Protein AF-A0A4Q3Y213-F1 (afdb_monomer)

Foldseek 3Di:
DDDDPDDDPDDFDPQDPDAADDDQLAAPVLLLVLLLLCCVQPNADWAFLQSSCVSNVHGPPDPVSVSSVSNCVQLVQWDWDDDDRRITIGGDPLSCCLNVDPDPDCPVNLVSLLSSLCSHPLLVVQCVVCVQDDPDLVVQLCCCVRVRNHDSVRSSSRNVNSVNSCVVSVSNPPDDDDDPDDDDDDDDDDDDDDDDDDDDDDDDDDDDDDDDDDDDDDPQKDFLDWDDPDVPDIDTDIDGDDDDPVVSVVVVVVVVVVVVVVVVVVD

pLDDT: mean 74.4, std 24.87, range [30.56, 98.38]

Mean predicted aligned error: 17.78 Å

Structure (mmCIF, N/CA/C/O backbone):
data_AF-A0A4Q3Y213-F1
#
_entry.id   AF-A0A4Q3Y213-F1
#
loop_
_atom_site.group_PDB
_atom_site.id
_atom_site.type_symbol
_atom_site.label_atom_id
_atom_site.label_alt_id
_atom_site.label_comp_id
_atom_site.label_asym_id
_atom_site.label_entity_id
_atom_site.label_seq_id
_atom_site.pdbx_PDB_ins_code
_atom_site.Cartn_x
_atom_site.Cartn_y
_atom_site.Cartn_z
_atom_site.occupancy
_atom_site.B_iso_or_equiv
_atom_site.auth_seq_id
_atom_site.auth_comp_id
_atom_site.auth_asym_id
_atom_site.auth_atom_id
_atom_site.pdbx_PDB_model_num
ATOM 1 N N . MET A 1 1 ? -9.696 30.183 48.840 1.00 39.88 1 MET A N 1
ATOM 2 C CA . MET A 1 1 ? -10.680 30.563 47.813 1.00 39.88 1 MET A CA 1
ATOM 3 C C . MET A 1 1 ? -10.051 30.344 46.454 1.00 39.88 1 MET A C 1
ATOM 5 O O . MET A 1 1 ? -9.002 30.914 46.183 1.00 39.88 1 MET A O 1
ATOM 9 N N . THR A 1 2 ? -10.666 29.458 45.681 1.00 41.31 2 THR A N 1
ATOM 10 C CA . THR A 1 2 ? -10.552 29.313 44.223 1.00 41.31 2 THR A CA 1
ATOM 11 C C . THR A 1 2 ? -10.860 30.657 43.544 1.00 41.31 2 THR A C 1
ATOM 13 O O . THR A 1 2 ? -11.478 31.520 44.164 1.00 41.31 2 THR A O 1
ATOM 16 N N . ASP A 1 3 ? -10.292 30.983 42.382 1.00 37.75 3 ASP A N 1
ATOM 17 C CA . ASP A 1 3 ? -10.905 30.788 41.051 1.00 37.75 3 ASP A CA 1
ATOM 18 C C . ASP A 1 3 ? -10.148 31.705 40.060 1.00 37.75 3 ASP A C 1
ATOM 20 O O . ASP A 1 3 ? -9.630 32.734 40.480 1.00 37.75 3 ASP A O 1
ATOM 24 N N . THR A 1 4 ? -9.990 31.496 38.752 1.00 38.19 4 THR A N 1
ATOM 25 C CA . THR A 1 4 ? -10.320 30.441 37.787 1.00 38.19 4 THR A CA 1
ATOM 26 C C . THR A 1 4 ? -9.343 30.677 36.621 1.00 38.19 4 THR A C 1
ATOM 28 O O . THR A 1 4 ? -9.261 31.786 36.090 1.00 38.19 4 THR A O 1
ATOM 31 N N . LYS A 1 5 ? -8.586 29.658 36.201 1.00 39.78 5 LYS A N 1
ATOM 32 C CA . LYS A 1 5 ? -7.752 29.711 34.988 1.00 39.78 5 LYS A CA 1
ATOM 33 C C . LYS A 1 5 ? -8.669 29.509 33.777 1.00 39.78 5 LYS A C 1
ATOM 35 O O . LYS A 1 5 ? -9.348 28.489 33.693 1.00 39.78 5 LYS A O 1
ATOM 40 N N . GLY A 1 6 ? -8.702 30.478 32.862 1.00 32.34 6 GLY A N 1
ATOM 41 C CA . GLY A 1 6 ? -9.467 30.394 31.618 1.00 32.34 6 GLY A CA 1
ATOM 42 C C . GLY A 1 6 ? -8.997 29.224 30.752 1.00 32.34 6 GLY A C 1
ATOM 43 O O . GLY A 1 6 ? -7.853 29.195 30.302 1.00 32.34 6 GLY A O 1
ATOM 44 N N . SER A 1 7 ? -9.889 28.258 30.540 1.00 33.59 7 SER A N 1
ATOM 45 C CA . SER A 1 7 ? -9.727 27.180 29.567 1.00 33.59 7 SER A CA 1
ATOM 46 C C . SER A 1 7 ? -9.978 27.741 28.167 1.00 33.59 7 SER A C 1
AT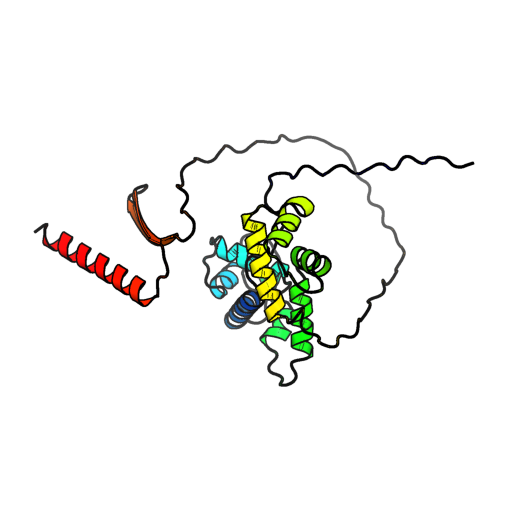OM 48 O O . SER A 1 7 ? -11.086 28.176 27.853 1.00 33.59 7 SER A O 1
ATOM 50 N N . ALA A 1 8 ? -8.938 27.768 27.334 1.00 36.28 8 ALA A N 1
ATOM 51 C CA . ALA A 1 8 ? -9.054 28.088 25.920 1.00 36.28 8 ALA A CA 1
ATOM 52 C C . ALA A 1 8 ? -9.606 26.865 25.175 1.00 36.28 8 ALA A C 1
ATOM 54 O O . ALA A 1 8 ? -8.880 25.927 24.845 1.00 36.28 8 ALA A O 1
ATOM 55 N N . THR A 1 9 ? -10.909 26.875 24.913 1.00 35.34 9 THR A N 1
ATOM 56 C CA . THR A 1 9 ? -11.575 25.894 24.056 1.00 35.34 9 THR A CA 1
ATOM 57 C C . THR A 1 9 ? -11.094 26.073 22.612 1.00 35.34 9 THR A C 1
ATOM 59 O O . THR A 1 9 ? -11.408 27.065 21.955 1.00 35.34 9 THR A O 1
ATOM 62 N N . SER A 1 10 ? -10.319 25.109 22.112 1.00 38.25 10 SER A N 1
ATOM 63 C CA . SER A 1 10 ? -9.938 24.988 20.700 1.00 38.25 10 SER A CA 1
ATOM 64 C C . SER A 1 10 ? -11.189 24.809 19.832 1.00 38.25 10 SER A C 1
ATOM 66 O O . SER A 1 10 ? -11.797 23.740 19.832 1.00 38.25 10 SER A O 1
ATOM 68 N N . GLY A 1 11 ? -11.572 25.846 19.084 1.00 37.78 11 GLY A N 1
ATOM 69 C CA . GLY A 1 11 ? -12.675 25.791 18.119 1.00 37.78 11 GLY A CA 1
ATOM 70 C C . GLY A 1 11 ? -12.404 24.847 16.931 1.00 37.78 11 GLY A C 1
ATOM 71 O O . GLY A 1 11 ? -11.247 24.529 16.640 1.00 37.78 11 GLY A O 1
ATOM 72 N N . PRO A 1 12 ? -13.454 24.391 16.220 1.00 44.50 12 PRO A N 1
ATOM 73 C CA . PRO A 1 12 ? -13.323 23.409 15.148 1.00 44.50 12 PRO A CA 1
ATOM 74 C C . PRO A 1 12 ? -12.531 23.976 13.962 1.00 44.50 12 PRO A C 1
ATOM 76 O O . PRO A 1 12 ? -12.844 25.032 13.405 1.00 44.50 12 PRO A O 1
ATOM 79 N N . LYS A 1 13 ? -11.480 23.254 13.566 1.00 54.56 13 LYS A N 1
ATOM 80 C CA . LYS A 1 13 ? -10.586 23.605 12.456 1.00 54.56 13 LYS A CA 1
ATOM 81 C C . LYS A 1 13 ? -11.369 23.526 11.140 1.00 54.56 13 LYS A C 1
ATOM 83 O O . LYS A 1 13 ? -11.833 22.455 10.765 1.00 54.56 13 LYS A O 1
ATOM 88 N N . ARG A 1 14 ? -11.527 24.650 10.424 1.00 47.03 14 ARG A N 1
ATOM 89 C CA . ARG A 1 14 ? -12.196 24.670 9.106 1.00 47.03 14 ARG A CA 1
ATOM 90 C C . ARG A 1 14 ? -11.478 23.712 8.153 1.00 47.03 14 ARG A C 1
ATOM 92 O O . ARG A 1 14 ? -10.284 23.878 7.894 1.00 47.03 14 ARG A O 1
ATOM 99 N N . LEU A 1 15 ? -12.216 22.737 7.628 1.00 53.59 15 LEU A N 1
ATOM 100 C CA . LEU A 1 15 ? -11.715 21.759 6.669 1.00 53.59 15 LEU A CA 1
ATOM 101 C C . LEU A 1 15 ? -11.284 22.491 5.393 1.00 53.59 15 LEU A C 1
ATOM 103 O O . LEU A 1 15 ? -12.103 23.094 4.697 1.00 53.59 15 LEU A O 1
ATOM 107 N N . LYS A 1 16 ? -9.983 22.477 5.091 1.00 53.22 16 LYS A N 1
ATOM 108 C CA . LYS A 1 16 ? -9.492 22.909 3.781 1.00 53.22 16 LYS A CA 1
ATOM 109 C C . LYS A 1 16 ? -10.024 21.899 2.767 1.00 53.22 16 LYS A C 1
ATOM 111 O O . LYS A 1 16 ? -9.683 20.725 2.863 1.00 53.22 16 LYS A O 1
ATOM 116 N N . ILE A 1 17 ? -10.843 22.352 1.814 1.00 55.47 17 ILE A N 1
ATOM 117 C CA . ILE A 1 17 ? -11.277 21.563 0.650 1.00 55.47 17 ILE A CA 1
ATOM 118 C C . ILE A 1 17 ? -10.042 21.381 -0.243 1.00 55.47 17 ILE A C 1
ATOM 120 O O . ILE A 1 17 ? -9.817 22.104 -1.207 1.00 55.47 17 ILE A O 1
ATOM 124 N N . GLY A 1 18 ? -9.158 20.491 0.187 1.00 58.81 18 GLY A N 1
ATOM 125 C CA . GLY A 1 18 ? -7.952 20.071 -0.498 1.00 58.81 18 GLY A CA 1
ATOM 126 C C . GLY A 1 18 ? -8.021 18.576 -0.763 1.00 58.81 18 GLY A C 1
ATOM 127 O O . GLY A 1 18 ? -8.925 17.882 -0.292 1.00 58.81 18 GLY A O 1
ATOM 128 N N . ARG A 1 19 ? -7.059 18.075 -1.538 1.00 70.69 19 ARG A N 1
ATOM 129 C CA . ARG A 1 19 ? -6.872 16.637 -1.745 1.00 70.69 19 ARG A CA 1
ATOM 130 C C . ARG A 1 19 ? -6.868 15.941 -0.379 1.00 70.69 19 ARG A C 1
ATOM 132 O O . ARG A 1 19 ? -6.181 16.403 0.531 1.00 70.69 19 ARG A O 1
ATOM 139 N N . SER A 1 20 ? -7.657 14.876 -0.242 1.00 84.00 20 SER A N 1
ATOM 140 C CA . SER A 1 20 ? -7.712 14.105 1.002 1.00 84.00 20 SER A CA 1
ATOM 141 C C . SER A 1 20 ? -6.320 13.621 1.408 1.00 84.00 20 SER A C 1
ATOM 143 O O . SER A 1 20 ? -5.453 13.494 0.531 1.00 84.00 20 SER A O 1
ATOM 145 N N . PRO A 1 21 ? -6.089 13.369 2.709 1.00 89.06 21 PRO A N 1
ATOM 146 C CA . PRO A 1 21 ? -4.814 12.843 3.179 1.00 89.06 21 PRO A CA 1
ATOM 147 C C . PRO A 1 21 ? -4.395 11.589 2.407 1.00 89.06 21 PRO A C 1
ATOM 149 O O . PRO A 1 21 ? -5.226 10.902 1.828 1.00 89.06 21 PRO A O 1
ATOM 152 N N . ALA A 1 22 ? -3.097 11.301 2.391 1.00 91.38 22 ALA A N 1
ATOM 153 C CA . ALA A 1 22 ? -2.531 10.138 1.715 1.00 91.38 22 ALA A CA 1
ATOM 154 C C . ALA A 1 22 ? -2.993 8.808 2.347 1.00 91.38 22 ALA A C 1
ATOM 156 O O . ALA A 1 22 ? -2.912 8.650 3.567 1.00 91.38 22 ALA A O 1
ATOM 157 N N . TYR A 1 23 ? -3.416 7.852 1.514 1.00 94.75 23 TYR A N 1
ATOM 158 C CA . TYR A 1 23 ? -3.801 6.496 1.919 1.00 94.75 23 TYR A CA 1
ATOM 159 C C . TYR A 1 23 ? -3.580 5.477 0.782 1.00 94.75 23 TYR A C 1
ATOM 161 O O . TYR A 1 23 ? -3.499 5.891 -0.382 1.00 94.75 23 TYR A O 1
ATOM 169 N N . PRO A 1 24 ? -3.446 4.171 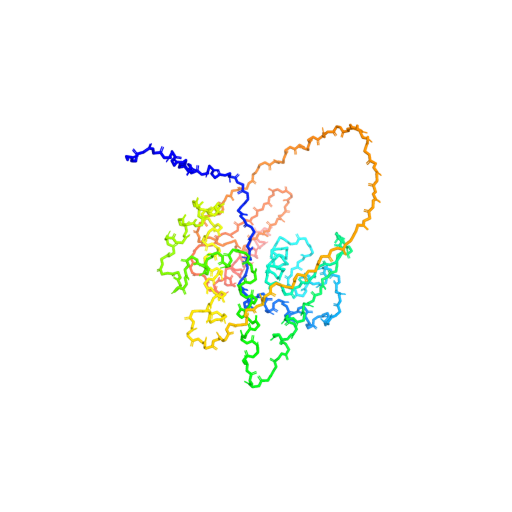1.092 1.00 96.56 24 PRO A N 1
ATOM 170 C CA . PRO A 1 24 ? -3.402 3.116 0.082 1.00 96.56 24 PRO A CA 1
ATOM 171 C C . PRO A 1 24 ? -4.701 3.052 -0.725 1.00 96.56 24 PRO A C 1
ATOM 173 O O . PRO A 1 24 ? -5.792 3.157 -0.187 1.00 96.56 24 PRO A O 1
ATOM 176 N N . SER A 1 25 ? -4.579 2.875 -2.037 1.00 95.56 25 SER A N 1
ATOM 177 C CA . SER A 1 25 ? -5.728 2.730 -2.947 1.00 95.56 25 SER A CA 1
ATOM 178 C C . SER A 1 25 ? -6.182 1.280 -3.135 1.00 95.56 25 SER A C 1
ATOM 180 O O . SER A 1 25 ? -7.256 1.038 -3.678 1.00 95.56 25 SER A O 1
ATOM 182 N N . ILE A 1 26 ? -5.348 0.324 -2.721 1.00 97.75 26 ILE A N 1
ATOM 183 C CA . ILE A 1 26 ? -5.594 -1.117 -2.804 1.00 97.75 26 ILE A CA 1
ATOM 184 C C . ILE A 1 26 ? -5.298 -1.754 -1.443 1.00 97.75 26 ILE A C 1
ATOM 186 O O . ILE A 1 26 ? -4.416 -1.250 -0.743 1.00 97.75 26 ILE A O 1
ATOM 190 N N . PRO A 1 27 ? -5.978 -2.856 -1.082 1.00 98.25 27 PRO A N 1
ATOM 191 C CA . PRO A 1 27 ? -5.722 -3.553 0.172 1.00 98.25 27 PRO A CA 1
ATOM 192 C C . PRO A 1 27 ? -4.355 -4.242 0.175 1.00 98.25 27 PRO A C 1
ATOM 194 O O . PRO A 1 27 ? -3.780 -4.530 -0.881 1.00 98.25 27 PRO A O 1
ATOM 197 N N . LEU A 1 28 ? -3.845 -4.553 1.370 1.00 98.31 28 LEU A N 1
ATOM 198 C CA . LEU A 1 28 ? -2.528 -5.171 1.555 1.00 98.31 28 LEU A CA 1
ATOM 199 C C . LEU A 1 28 ? -2.381 -6.500 0.797 1.00 98.31 28 LEU A C 1
ATOM 201 O O . LEU A 1 28 ? -1.314 -6.765 0.250 1.00 98.31 28 LEU A O 1
ATOM 205 N N . SER A 1 29 ? -3.436 -7.316 0.727 1.00 97.81 29 SER A N 1
ATOM 206 C CA . SER A 1 29 ? -3.435 -8.576 -0.029 1.00 97.81 29 SER A CA 1
ATOM 207 C C . SER A 1 29 ? -3.120 -8.348 -1.510 1.00 97.81 29 SER A C 1
ATOM 209 O O . SER A 1 29 ? -2.154 -8.902 -2.032 1.00 97.81 29 SER A O 1
ATOM 211 N N . ALA A 1 30 ? -3.859 -7.447 -2.161 1.00 98.12 30 ALA A N 1
ATOM 212 C CA . ALA A 1 30 ? -3.623 -7.064 -3.550 1.00 98.12 30 ALA A CA 1
ATOM 213 C C . ALA A 1 30 ? -2.243 -6.411 -3.734 1.00 98.12 30 ALA A C 1
ATOM 215 O O . ALA A 1 30 ? -1.570 -6.632 -4.739 1.00 98.12 30 ALA A O 1
ATOM 216 N N . ALA A 1 31 ? -1.779 -5.625 -2.759 1.00 98.31 31 ALA A N 1
ATOM 217 C CA . ALA A 1 31 ? -0.441 -5.043 -2.800 1.00 98.31 31 ALA A CA 1
ATOM 218 C C . ALA A 1 31 ? 0.657 -6.126 -2.756 1.00 98.31 31 ALA A C 1
ATOM 220 O O . ALA A 1 31 ? 1.631 -6.040 -3.502 1.00 98.31 31 ALA A O 1
ATOM 221 N N . LEU A 1 32 ? 0.486 -7.178 -1.952 1.00 98.25 32 LEU A N 1
ATOM 222 C CA . LEU A 1 32 ? 1.404 -8.320 -1.907 1.00 98.25 32 LEU A CA 1
ATOM 223 C C . LEU A 1 32 ? 1.390 -9.138 -3.204 1.00 98.25 32 LEU A C 1
ATOM 225 O O . LEU A 1 32 ? 2.446 -9.597 -3.635 1.00 98.25 32 LEU A O 1
ATOM 229 N N . GLU A 1 33 ? 0.244 -9.270 -3.874 1.00 98.00 33 GLU A N 1
ATOM 230 C CA . GLU A 1 33 ? 0.179 -9.880 -5.211 1.00 98.00 33 GLU A CA 1
ATOM 231 C C . GLU A 1 33 ? 0.993 -9.078 -6.234 1.00 98.00 33 GLU A C 1
ATOM 233 O O . GLU A 1 33 ? 1.760 -9.648 -7.010 1.00 98.00 33 GLU A O 1
ATOM 238 N N . LYS A 1 34 ? 0.898 -7.742 -6.205 1.00 97.88 34 LYS A N 1
ATOM 239 C CA . LYS A 1 34 ? 1.719 -6.872 -7.063 1.00 97.88 34 LYS A CA 1
ATOM 240 C C . LYS A 1 34 ? 3.206 -6.962 -6.723 1.00 97.88 34 LYS A C 1
ATOM 242 O O . LYS A 1 34 ? 4.034 -6.957 -7.634 1.00 97.88 34 LYS A O 1
ATOM 247 N N . ALA A 1 35 ? 3.549 -7.089 -5.442 1.00 97.62 35 ALA A N 1
ATOM 248 C CA . ALA A 1 35 ? 4.921 -7.329 -5.006 1.00 97.62 35 ALA A CA 1
ATOM 249 C C . ALA A 1 35 ? 5.457 -8.678 -5.519 1.00 97.62 35 ALA A C 1
ATOM 251 O O . ALA A 1 35 ? 6.576 -8.737 -6.027 1.00 97.62 35 ALA A O 1
ATOM 252 N N . ARG A 1 36 ? 4.644 -9.743 -5.468 1.00 97.62 36 ARG A N 1
ATOM 253 C CA . ARG A 1 36 ? 4.985 -11.054 -6.039 1.00 97.62 36 ARG A CA 1
ATOM 254 C C . ARG A 1 36 ? 5.188 -10.980 -7.552 1.00 97.62 36 ARG A C 1
ATOM 256 O O . ARG A 1 36 ? 6.214 -11.449 -8.029 1.00 97.62 36 ARG A O 1
ATOM 263 N N . ALA A 1 37 ? 4.288 -10.329 -8.288 1.00 97.31 37 ALA A N 1
ATOM 264 C CA . ALA A 1 37 ? 4.430 -10.168 -9.736 1.00 97.31 37 ALA A CA 1
ATOM 265 C C . ALA A 1 37 ? 5.716 -9.410 -10.118 1.00 97.31 37 ALA A C 1
ATOM 267 O O . ALA A 1 37 ? 6.400 -9.769 -11.074 1.00 97.31 37 ALA A O 1
ATOM 268 N N . GLN A 1 38 ? 6.090 -8.386 -9.341 1.00 97.19 38 GLN A N 1
ATOM 269 C CA . GLN A 1 38 ? 7.370 -7.700 -9.525 1.00 97.19 38 GLN A CA 1
ATOM 270 C C . GLN A 1 38 ? 8.562 -8.620 -9.251 1.00 97.19 38 GLN A C 1
ATOM 272 O O . GLN A 1 38 ? 9.519 -8.601 -10.019 1.00 97.19 38 GLN A O 1
ATOM 277 N N . TYR A 1 39 ? 8.510 -9.430 -8.192 1.00 97.56 39 TYR A N 1
ATOM 278 C CA . TYR A 1 39 ? 9.570 -10.392 -7.894 1.00 97.56 39 TYR A CA 1
ATOM 279 C C . TYR A 1 39 ? 9.743 -11.426 -9.011 1.00 97.56 39 TYR A C 1
ATOM 281 O O . TYR A 1 39 ? 10.867 -11.740 -9.386 1.00 97.56 39 TYR A O 1
ATOM 289 N N . GLU A 1 40 ? 8.646 -11.946 -9.558 1.00 96.69 40 GLU A N 1
ATOM 290 C CA . GLU A 1 40 ? 8.680 -12.934 -10.642 1.00 96.69 40 GLU A CA 1
ATOM 291 C C . GLU A 1 40 ? 9.305 -12.371 -11.926 1.00 96.69 40 GLU A C 1
ATOM 293 O O . GLU A 1 40 ? 9.990 -13.097 -12.643 1.00 96.69 40 GLU A O 1
ATOM 298 N N . MET A 1 41 ? 9.104 -11.079 -12.199 1.00 95.88 41 MET A N 1
ATOM 299 C CA . MET A 1 41 ? 9.639 -10.418 -13.391 1.00 95.88 41 MET A CA 1
ATOM 300 C C . MET A 1 41 ? 11.080 -9.914 -13.212 1.00 95.88 41 MET A C 1
ATOM 302 O O . MET A 1 41 ? 11.894 -10.063 -14.119 1.00 95.88 41 MET A O 1
ATOM 306 N N . GLU A 1 42 ? 11.402 -9.321 -12.060 1.00 94.50 42 GLU A N 1
ATOM 307 C CA . GLU A 1 42 ? 12.642 -8.552 -11.846 1.00 94.50 42 GLU A CA 1
ATOM 308 C C . GLU A 1 42 ? 13.578 -9.157 -10.783 1.00 94.50 42 GLU A C 1
ATOM 310 O O . GLU A 1 42 ? 14.753 -8.795 -10.675 1.00 94.50 42 GLU A O 1
ATOM 315 N N . GLY A 1 43 ? 13.074 -10.072 -9.956 1.00 94.50 43 GLY A N 1
ATOM 316 C CA . GLY A 1 43 ? 13.803 -10.645 -8.831 1.00 94.50 43 GLY A CA 1
ATOM 317 C C . GLY A 1 43 ? 13.999 -9.667 -7.667 1.00 94.50 43 GLY A C 1
ATOM 318 O O . GLY A 1 43 ? 13.093 -8.940 -7.262 1.00 94.50 43 GLY A O 1
ATOM 319 N N . ARG A 1 44 ? 15.195 -9.701 -7.062 1.00 93.81 44 ARG A N 1
ATOM 320 C CA . ARG A 1 44 ? 15.535 -8.958 -5.826 1.00 93.81 44 ARG A CA 1
ATOM 321 C C . ARG A 1 44 ? 16.199 -7.603 -6.072 1.00 93.81 44 ARG A C 1
ATOM 323 O O . ARG A 1 44 ? 16.366 -6.823 -5.132 1.00 93.81 44 ARG A O 1
ATOM 330 N N . TYR A 1 45 ? 16.654 -7.355 -7.295 1.00 91.94 45 TYR A N 1
ATOM 331 C CA . TYR A 1 45 ? 17.476 -6.193 -7.615 1.00 91.94 45 TYR A CA 1
ATOM 332 C C . TYR A 1 45 ? 16.616 -4.954 -7.902 1.00 91.94 45 TYR A C 1
ATOM 334 O O . TYR A 1 45 ? 15.453 -5.093 -8.280 1.00 91.94 45 TYR A O 1
ATOM 342 N N . PRO A 1 46 ? 17.166 -3.735 -7.736 1.00 95.00 46 PRO A N 1
ATOM 343 C CA . PRO A 1 46 ? 16.482 -2.518 -8.153 1.00 95.00 46 PRO A CA 1
ATOM 344 C C . PRO A 1 46 ? 16.158 -2.551 -9.651 1.00 95.00 46 PRO A C 1
ATOM 346 O O . PRO A 1 46 ? 17.060 -2.602 -10.489 1.00 95.00 46 PRO A O 1
ATOM 349 N N . ALA A 1 47 ? 14.872 -2.473 -9.978 1.00 94.94 47 ALA A N 1
ATOM 350 C CA . ALA A 1 47 ? 14.360 -2.517 -11.340 1.00 94.94 47 ALA A CA 1
ATOM 351 C C . ALA A 1 47 ? 13.961 -1.119 -11.830 1.00 94.94 47 ALA A C 1
ATOM 353 O O . ALA A 1 47 ? 13.506 -0.302 -11.024 1.00 94.94 47 ALA A O 1
ATOM 354 N N . PRO A 1 48 ? 14.067 -0.809 -13.134 1.00 95.38 48 PRO A N 1
ATOM 355 C CA . PRO A 1 48 ? 13.509 0.423 -13.684 1.00 95.38 48 PRO A CA 1
ATOM 356 C C . PRO A 1 48 ? 12.008 0.534 -13.386 1.00 95.38 48 PRO A C 1
ATOM 358 O O . PRO A 1 48 ? 11.266 -0.436 -13.551 1.00 95.38 48 PRO A O 1
ATOM 361 N N . LEU A 1 49 ? 11.529 1.724 -13.006 1.00 94.88 49 LEU A N 1
ATOM 362 C CA . LEU A 1 49 ? 10.119 1.932 -12.645 1.00 94.88 49 LEU A CA 1
ATOM 363 C C . LEU A 1 49 ? 9.141 1.520 -13.764 1.00 94.88 49 LEU A C 1
ATOM 365 O O . LEU A 1 49 ? 8.065 0.999 -13.480 1.00 94.88 49 LEU A O 1
ATOM 369 N N . GLN A 1 50 ? 9.518 1.717 -15.029 1.00 94.00 50 GLN A N 1
ATOM 370 C CA . GLN A 1 50 ? 8.724 1.282 -16.186 1.00 94.00 50 GLN A CA 1
ATOM 371 C C . GLN A 1 50 ? 8.545 -0.243 -16.224 1.00 94.00 50 GLN A C 1
ATOM 373 O O . GLN A 1 50 ? 7.464 -0.741 -16.534 1.00 94.00 50 GLN A O 1
ATOM 378 N N . SER A 1 51 ? 9.583 -0.994 -15.854 1.00 94.88 51 SER A N 1
ATOM 379 C CA . SER A 1 51 ? 9.517 -2.455 -15.779 1.00 94.88 51 SER A CA 1
ATOM 380 C C . SER A 1 51 ? 8.597 -2.909 -14.646 1.00 94.88 51 SER A C 1
ATOM 382 O O . SER A 1 51 ? 7.709 -3.734 -14.851 1.00 94.88 51 SER A O 1
ATOM 384 N N . ALA A 1 52 ? 8.691 -2.258 -13.480 1.00 95.25 52 ALA A N 1
ATOM 385 C CA . ALA A 1 52 ? 7.780 -2.510 -12.364 1.00 95.25 52 ALA A CA 1
ATOM 386 C C . ALA A 1 52 ? 6.305 -2.233 -12.730 1.00 95.25 52 ALA A C 1
ATOM 388 O O . ALA A 1 52 ? 5.427 -3.025 -12.391 1.00 95.25 52 ALA A O 1
ATOM 389 N N . PHE A 1 53 ? 6.011 -1.164 -13.485 1.00 96.00 53 PHE A N 1
ATOM 390 C CA . PHE A 1 53 ? 4.645 -0.914 -13.964 1.00 96.00 53 PHE A CA 1
ATOM 391 C C . PHE A 1 53 ? 4.115 -2.045 -14.848 1.00 96.00 53 PHE A C 1
ATOM 393 O O . PHE A 1 53 ? 2.961 -2.446 -14.677 1.00 96.00 53 PHE A O 1
ATOM 400 N N . ARG A 1 54 ? 4.952 -2.601 -15.731 1.00 96.12 54 ARG A N 1
ATOM 401 C CA . ARG A 1 54 ? 4.587 -3.756 -16.565 1.00 96.12 54 ARG A CA 1
ATOM 402 C C . ARG A 1 54 ? 4.310 -4.993 -15.720 1.00 96.12 54 ARG A C 1
ATOM 404 O O . ARG A 1 54 ? 3.290 -5.636 -15.949 1.00 96.12 54 ARG A O 1
ATOM 411 N N . ALA A 1 55 ? 5.137 -5.266 -14.708 1.00 95.69 55 ALA A N 1
ATOM 412 C CA . ALA A 1 55 ? 4.903 -6.356 -13.759 1.00 95.69 55 ALA A CA 1
ATOM 413 C C . ALA A 1 55 ? 3.554 -6.222 -13.038 1.00 95.69 55 ALA A C 1
ATOM 415 O O . ALA A 1 55 ? 2.858 -7.204 -12.799 1.00 95.69 55 ALA A O 1
ATOM 416 N N . TRP A 1 56 ? 3.132 -4.993 -12.738 1.00 96.50 56 TRP A N 1
ATOM 417 C CA . TRP A 1 56 ? 1.839 -4.736 -12.105 1.00 96.50 56 TRP A CA 1
ATOM 418 C C . TRP A 1 56 ? 0.649 -4.737 -13.077 1.00 96.50 56 TRP A C 1
ATOM 420 O O . TRP A 1 56 ? -0.494 -4.632 -12.616 1.00 96.50 56 TRP A O 1
ATOM 430 N N . GLY A 1 57 ? 0.890 -4.876 -14.385 1.00 96.06 57 GLY A N 1
ATOM 431 C CA . GLY A 1 57 ? -0.133 -4.880 -15.434 1.00 96.06 57 GLY A CA 1
ATOM 432 C C . GLY A 1 57 ? -0.551 -3.486 -15.914 1.00 96.06 57 GLY A C 1
ATOM 433 O O . GLY A 1 57 ? -1.668 -3.313 -16.397 1.00 96.06 57 GLY A O 1
ATOM 434 N N . TYR A 1 58 ? 0.311 -2.477 -15.768 1.00 96.62 58 TYR A N 1
ATOM 435 C CA . TYR A 1 58 ? 0.025 -1.092 -16.146 1.00 96.62 58 TYR A CA 1
ATOM 436 C C . TYR A 1 58 ? 1.027 -0.540 -17.161 1.00 96.62 58 TYR A C 1
ATOM 438 O O . TYR A 1 58 ? 2.178 -0.959 -17.238 1.00 96.62 58 TYR A O 1
ATOM 446 N N . SER A 1 59 ? 0.588 0.462 -17.926 1.00 93.81 59 SER A N 1
ATOM 447 C CA . SER A 1 59 ? 1.481 1.268 -18.760 1.00 93.81 59 SER A CA 1
ATOM 448 C C . SER A 1 59 ? 2.213 2.330 -17.937 1.00 93.81 59 SER A C 1
ATOM 450 O O . SER A 1 59 ? 1.702 2.809 -16.921 1.00 93.81 59 SER A O 1
ATOM 452 N N . ASP A 1 60 ? 3.363 2.784 -18.438 1.00 88.31 60 ASP A N 1
ATOM 453 C CA . ASP A 1 60 ? 4.256 3.735 -17.754 1.00 88.31 60 ASP A CA 1
ATOM 454 C C . ASP A 1 60 ? 3.580 5.061 -17.364 1.00 88.31 60 ASP A C 1
ATOM 456 O O . ASP A 1 60 ? 3.968 5.740 -16.412 1.00 88.31 60 ASP A O 1
ATOM 460 N N . LYS A 1 61 ? 2.538 5.444 -18.113 1.00 88.81 61 LYS A N 1
ATOM 461 C CA . LYS A 1 61 ? 1.782 6.684 -17.910 1.00 88.81 61 LYS A CA 1
ATOM 462 C C . LYS A 1 61 ? 0.418 6.466 -17.254 1.00 88.81 61 LYS A C 1
ATOM 464 O O . LYS A 1 61 ? -0.316 7.445 -17.104 1.00 88.81 61 LYS A O 1
ATOM 469 N N . SER A 1 62 ? 0.081 5.253 -16.821 1.00 93.12 62 SER A N 1
ATOM 470 C CA . SER A 1 62 ? -1.199 4.955 -16.170 1.00 93.12 62 SER A CA 1
ATOM 471 C C . SER A 1 62 ? -1.327 5.644 -14.807 1.00 93.12 62 SER A C 1
ATOM 473 O O . SER A 1 62 ? -0.393 5.644 -14.002 1.00 93.12 62 SER A O 1
ATOM 475 N N . SER A 1 63 ? -2.480 6.256 -14.521 1.00 91.75 63 SER A N 1
ATOM 476 C CA . SER A 1 63 ? -2.787 6.755 -13.172 1.00 91.75 63 SER A CA 1
ATOM 477 C C . SER A 1 63 ? -2.901 5.601 -12.177 1.00 91.75 63 SER A C 1
ATOM 479 O O . SER A 1 63 ? -2.283 5.667 -11.122 1.00 91.75 63 SER A O 1
ATOM 481 N N . GLY A 1 64 ? -3.558 4.502 -12.568 1.00 93.50 64 GLY A N 1
ATOM 482 C CA . GLY A 1 64 ? -3.698 3.308 -11.730 1.00 93.50 64 GLY A CA 1
ATOM 483 C C . GLY A 1 64 ? -2.350 2.701 -11.338 1.00 93.50 64 GLY A C 1
ATOM 484 O O . GLY A 1 64 ? -2.147 2.363 -10.178 1.00 93.50 64 GLY A O 1
ATOM 485 N N . GLY A 1 65 ? -1.376 2.673 -12.254 1.00 95.06 65 GLY A N 1
ATOM 486 C CA . GLY A 1 65 ? -0.012 2.243 -11.924 1.00 95.06 65 GLY A CA 1
ATOM 487 C C . GLY A 1 65 ? 0.632 3.121 -10.844 1.00 95.06 65 GLY A C 1
ATOM 488 O O . GLY A 1 65 ? 1.258 2.613 -9.914 1.00 95.06 65 GLY A O 1
ATOM 489 N N . ARG A 1 66 ? 0.437 4.446 -10.910 1.00 95.06 66 ARG A N 1
ATOM 490 C CA . ARG A 1 66 ? 0.952 5.383 -9.895 1.00 95.06 66 ARG A CA 1
ATOM 491 C C . ARG A 1 66 ? 0.271 5.204 -8.540 1.00 95.06 66 ARG A C 1
ATOM 493 O O . ARG A 1 66 ? 0.955 5.351 -7.526 1.00 95.06 66 ARG A O 1
ATOM 500 N N . ASP A 1 67 ? -1.016 4.877 -8.529 1.00 95.19 67 ASP A N 1
ATOM 501 C CA . ASP A 1 67 ? -1.779 4.604 -7.308 1.00 95.19 67 ASP A CA 1
ATOM 502 C C . ASP A 1 67 ? -1.337 3.277 -6.665 1.00 95.19 67 ASP A C 1
ATOM 504 O O . ASP A 1 67 ? -1.076 3.229 -5.459 1.00 95.19 67 ASP A O 1
ATOM 508 N N . VAL A 1 68 ? -1.100 2.230 -7.467 1.00 97.19 68 VAL A N 1
ATOM 509 C CA . VAL A 1 68 ? -0.496 0.963 -7.009 1.00 97.19 68 VAL A CA 1
ATOM 510 C C . VAL A 1 68 ? 0.895 1.198 -6.426 1.00 97.19 68 VAL A C 1
ATOM 512 O O . VAL A 1 68 ? 1.166 0.786 -5.299 1.00 97.19 68 VAL A O 1
ATOM 515 N N . ARG A 1 69 ? 1.754 1.942 -7.130 1.00 96.81 69 ARG A N 1
ATOM 516 C CA . ARG A 1 69 ? 3.082 2.335 -6.636 1.00 96.81 69 ARG A CA 1
ATOM 517 C C . ARG A 1 69 ? 3.001 3.062 -5.294 1.00 96.81 69 ARG A C 1
ATOM 519 O O . ARG A 1 69 ? 3.782 2.779 -4.390 1.00 96.81 69 ARG A O 1
ATOM 526 N N . ALA A 1 70 ? 2.082 4.020 -5.163 1.00 96.44 70 ALA A N 1
ATOM 527 C CA . ALA A 1 70 ? 1.892 4.751 -3.914 1.00 96.44 70 ALA A CA 1
ATOM 528 C C . ALA A 1 70 ? 1.439 3.815 -2.785 1.00 96.44 70 ALA A C 1
ATOM 530 O O . ALA A 1 70 ? 1.983 3.886 -1.688 1.00 96.44 70 ALA A O 1
ATOM 531 N N . SER A 1 71 ? 0.516 2.896 -3.073 1.00 97.75 71 SER A N 1
ATOM 532 C CA . SER A 1 71 ? -0.011 1.920 -2.110 1.00 97.75 71 SER A CA 1
ATOM 533 C C . SER A 1 71 ? 1.074 0.965 -1.612 1.00 97.75 71 SER A C 1
ATOM 535 O O . SER A 1 71 ? 1.259 0.826 -0.406 1.00 97.75 71 SER A O 1
ATOM 537 N N . LEU A 1 72 ? 1.865 0.393 -2.526 1.00 98.00 72 LEU A N 1
ATOM 538 C CA . LEU A 1 72 ? 3.031 -0.434 -2.194 1.00 98.00 72 LEU A CA 1
ATOM 539 C C . LEU A 1 72 ? 4.009 0.320 -1.280 1.00 98.00 72 LEU A C 1
ATOM 541 O O . LEU A 1 72 ? 4.495 -0.234 -0.294 1.00 98.00 72 LEU A O 1
ATOM 545 N N . ARG A 1 73 ? 4.260 1.606 -1.563 1.00 97.75 73 ARG A N 1
ATOM 546 C CA . ARG A 1 73 ? 5.111 2.456 -0.720 1.00 97.75 73 ARG A CA 1
ATOM 547 C C . ARG A 1 73 ? 4.483 2.732 0.650 1.00 97.75 73 ARG A C 1
ATOM 549 O O . ARG A 1 73 ? 5.206 2.716 1.639 1.00 97.75 73 ARG A O 1
ATOM 556 N N . TYR A 1 74 ? 3.173 2.969 0.737 1.00 97.81 74 TYR A N 1
ATOM 557 C CA . TYR A 1 74 ? 2.494 3.193 2.020 1.00 97.81 74 TYR A CA 1
ATOM 558 C C . TYR A 1 74 ? 2.534 1.969 2.930 1.00 97.81 74 TYR A C 1
ATOM 560 O O . TYR A 1 74 ? 2.691 2.131 4.138 1.00 97.81 74 TYR A O 1
ATOM 568 N N . PHE A 1 75 ? 2.437 0.765 2.367 1.00 98.38 75 PHE A N 1
ATOM 569 C CA . PHE A 1 75 ? 2.609 -0.471 3.130 1.00 98.38 75 PHE A CA 1
ATOM 570 C C . PHE A 1 75 ? 4.069 -0.764 3.487 1.00 98.38 75 PHE A C 1
ATOM 572 O O . PHE A 1 75 ? 4.316 -1.569 4.379 1.00 98.38 75 PHE A O 1
ATOM 579 N N . GLY A 1 76 ? 5.036 -0.102 2.844 1.00 97.50 76 GLY A N 1
ATOM 580 C CA . GLY A 1 76 ? 6.461 -0.382 3.028 1.00 97.50 76 GLY A CA 1
ATOM 581 C C . GLY A 1 76 ? 6.936 -1.619 2.263 1.00 97.50 76 GLY A C 1
ATOM 582 O O . GLY A 1 76 ? 7.907 -2.251 2.664 1.00 97.50 76 GLY A O 1
ATOM 583 N N . LEU A 1 77 ? 6.255 -1.980 1.170 1.00 98.06 77 LEU A N 1
ATOM 584 C CA . LEU A 1 77 ? 6.597 -3.139 0.338 1.00 98.06 77 LEU A CA 1
ATOM 585 C C . LEU A 1 77 ? 7.688 -2.837 -0.694 1.00 98.06 77 LEU A C 1
ATOM 587 O O . LEU A 1 77 ? 8.376 -3.746 -1.153 1.00 98.06 77 LEU A O 1
ATOM 591 N N . ILE A 1 78 ? 7.839 -1.564 -1.067 1.00 97.88 78 ILE A N 1
ATOM 592 C CA . ILE A 1 78 ? 8.850 -1.115 -2.024 1.00 97.88 78 ILE A CA 1
ATOM 593 C C . ILE A 1 78 ? 9.598 0.118 -1.525 1.00 97.88 78 ILE A C 1
ATOM 595 O O . ILE A 1 78 ? 9.033 0.975 -0.839 1.00 97.88 78 ILE A O 1
ATOM 599 N N . THR A 1 79 ? 10.843 0.249 -1.966 1.00 96.94 79 THR A N 1
ATOM 600 C CA . THR A 1 79 ? 11.617 1.492 -1.957 1.00 96.94 79 THR A CA 1
ATOM 601 C C . THR A 1 79 ? 11.726 2.040 -3.374 1.00 96.94 79 THR A C 1
ATOM 603 O O . THR A 1 79 ? 11.597 1.310 -4.359 1.00 96.94 79 THR A O 1
ATOM 606 N N . ILE A 1 80 ? 11.904 3.357 -3.482 1.00 95.06 80 ILE A N 1
ATOM 607 C CA . ILE A 1 80 ? 12.113 4.038 -4.759 1.00 95.06 80 ILE A CA 1
ATOM 608 C C . ILE A 1 80 ? 13.358 4.899 -4.621 1.00 95.06 80 ILE A C 1
ATOM 610 O O . ILE A 1 80 ? 13.426 5.725 -3.711 1.00 95.06 80 ILE A O 1
ATOM 614 N N . GLU A 1 81 ? 14.300 4.719 -5.535 1.00 94.06 81 GLU A N 1
ATOM 615 C CA . GLU A 1 81 ? 15.538 5.488 -5.617 1.00 94.06 81 GLU A CA 1
ATOM 616 C C . GLU A 1 81 ? 15.603 6.241 -6.945 1.00 94.06 81 GLU A C 1
ATOM 618 O O . GLU A 1 81 ? 15.164 5.732 -7.975 1.00 94.06 81 GLU A O 1
ATOM 623 N N . GLY A 1 82 ? 16.167 7.448 -6.933 1.00 91.56 82 GLY A N 1
ATOM 624 C CA . GLY A 1 82 ? 16.210 8.323 -8.107 1.00 91.56 82 GLY A CA 1
ATOM 625 C C . GLY A 1 82 ? 14.896 9.067 -8.369 1.00 91.56 82 GLY A C 1
ATOM 626 O O . GLY A 1 82 ? 13.967 9.040 -7.561 1.00 91.56 82 GLY A O 1
ATOM 627 N N . ASP A 1 83 ? 14.837 9.759 -9.507 1.00 84.25 83 ASP A N 1
ATOM 628 C CA . ASP A 1 83 ? 13.690 10.574 -9.916 1.00 84.25 83 ASP A CA 1
ATOM 629 C C . ASP A 1 83 ? 13.414 10.424 -11.422 1.00 84.25 83 ASP A C 1
ATOM 631 O O . ASP A 1 83 ? 14.286 10.030 -12.205 1.00 84.25 83 ASP A O 1
ATOM 635 N N . GLY A 1 84 ? 12.180 10.727 -11.822 1.00 83.00 84 GLY A N 1
ATOM 636 C CA . GLY A 1 84 ? 11.721 10.706 -13.204 1.00 83.00 84 GLY A CA 1
ATOM 637 C C . GLY A 1 84 ? 11.928 9.351 -13.878 1.00 83.00 84 GLY A C 1
ATOM 638 O O . GLY A 1 84 ? 11.565 8.304 -13.339 1.00 83.00 84 GLY A O 1
ATOM 639 N N . ASP A 1 85 ? 12.518 9.388 -15.070 1.00 82.75 85 ASP A N 1
ATOM 640 C CA . ASP A 1 85 ? 12.763 8.202 -15.896 1.00 82.75 85 ASP A CA 1
ATOM 641 C C . ASP A 1 85 ? 13.925 7.334 -15.381 1.00 82.75 85 ASP A C 1
ATOM 643 O O . ASP A 1 85 ? 14.046 6.175 -15.772 1.00 82.75 85 ASP A O 1
ATOM 6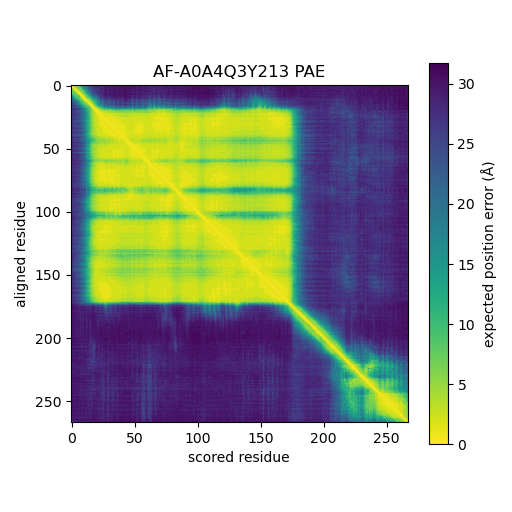47 N N . LEU A 1 86 ? 14.759 7.864 -14.477 1.00 89.50 86 LEU A N 1
ATOM 648 C CA . LEU A 1 86 ? 15.849 7.123 -13.833 1.00 89.50 86 LEU A CA 1
ATOM 649 C C . LEU A 1 86 ? 15.419 6.465 -12.517 1.00 89.50 86 LEU A C 1
ATOM 651 O O . LEU A 1 86 ? 16.238 5.810 -11.870 1.00 89.50 86 LEU A O 1
ATOM 655 N N . ALA A 1 87 ? 14.156 6.637 -12.114 1.00 93.56 87 ALA A N 1
ATOM 656 C CA . ALA A 1 87 ? 13.635 6.053 -10.893 1.00 93.56 87 ALA A CA 1
ATOM 657 C C . ALA A 1 87 ? 13.687 4.520 -10.954 1.00 93.56 87 ALA A C 1
ATOM 659 O O . ALA A 1 87 ? 13.193 3.888 -11.896 1.00 93.56 87 ALA A O 1
ATOM 660 N N . LYS A 1 88 ? 14.252 3.923 -9.908 1.00 96.12 88 LYS A N 1
ATOM 661 C CA . LYS A 1 88 ? 14.307 2.480 -9.699 1.00 96.12 88 LYS A CA 1
ATOM 662 C C . LYS A 1 88 ? 13.443 2.095 -8.515 1.00 96.12 88 LYS A C 1
ATOM 664 O O . LYS A 1 88 ? 13.346 2.839 -7.544 1.00 96.12 88 LYS A O 1
ATOM 669 N N . VAL A 1 89 ? 12.817 0.933 -8.606 1.00 96.69 89 VAL A N 1
ATOM 670 C CA . VAL A 1 89 ? 11.979 0.355 -7.560 1.00 96.69 89 VAL A CA 1
ATOM 671 C C . VAL A 1 89 ? 12.602 -0.949 -7.101 1.00 96.69 89 VAL A C 1
ATOM 673 O O . VAL A 1 89 ? 12.990 -1.774 -7.926 1.00 96.69 89 VAL A O 1
ATOM 676 N N . GLN A 1 90 ? 12.649 -1.159 -5.792 1.00 97.38 90 GLN A N 1
ATOM 677 C CA . GLN A 1 90 ? 13.109 -2.409 -5.201 1.00 97.38 90 GLN A CA 1
ATOM 678 C C . GLN A 1 90 ? 12.114 -2.892 -4.147 1.00 97.38 90 GLN A C 1
ATOM 680 O O . GLN A 1 90 ? 11.499 -2.083 -3.457 1.00 97.38 90 GLN A O 1
ATOM 685 N N . LEU A 1 91 ? 11.949 -4.209 -4.032 1.00 97.94 91 LEU A N 1
ATOM 686 C CA . LEU A 1 91 ? 11.178 -4.823 -2.953 1.00 97.94 91 LEU A CA 1
ATOM 687 C C . LEU A 1 91 ? 11.939 -4.717 -1.628 1.00 97.94 91 LEU A C 1
ATOM 689 O O . LEU A 1 91 ? 13.154 -4.909 -1.588 1.00 97.94 91 LEU A O 1
ATOM 693 N N . THR A 1 92 ? 11.223 -4.433 -0.543 1.00 98.06 92 THR A N 1
ATOM 694 C CA . THR A 1 92 ? 11.805 -4.446 0.804 1.00 98.06 92 THR A CA 1
ATOM 695 C C . THR A 1 92 ? 12.051 -5.870 1.289 1.00 98.06 92 THR A C 1
ATOM 697 O O . THR A 1 92 ? 11.432 -6.823 0.813 1.00 98.06 92 THR A O 1
ATOM 700 N N . ASP A 1 93 ? 12.932 -6.024 2.279 1.00 96.50 93 ASP A N 1
ATOM 701 C CA . ASP A 1 93 ? 13.188 -7.331 2.893 1.00 96.50 93 ASP A CA 1
ATOM 702 C C . ASP A 1 93 ? 11.915 -7.922 3.521 1.00 96.50 93 ASP A C 1
ATOM 704 O O . ASP A 1 93 ? 11.632 -9.101 3.350 1.00 96.50 93 ASP A O 1
ATOM 708 N N . ASP A 1 94 ? 11.074 -7.088 4.137 1.00 96.44 94 ASP A N 1
ATOM 709 C CA . ASP A 1 94 ? 9.759 -7.496 4.640 1.00 96.44 94 ASP A CA 1
ATOM 710 C C . ASP A 1 94 ? 8.849 -8.046 3.538 1.00 96.44 94 ASP A C 1
ATOM 712 O O . ASP A 1 94 ? 8.207 -9.080 3.728 1.00 96.44 94 ASP A O 1
ATOM 716 N N . ALA A 1 95 ? 8.800 -7.383 2.376 1.00 97.00 95 ALA A N 1
ATOM 717 C CA . ALA A 1 95 ? 8.028 -7.870 1.240 1.00 97.00 95 ALA A CA 1
ATOM 718 C C . ALA A 1 95 ? 8.561 -9.224 0.759 1.00 97.00 95 ALA A C 1
ATOM 720 O O . ALA A 1 95 ? 7.777 -10.151 0.567 1.00 97.00 95 ALA A O 1
ATOM 721 N N . LEU A 1 96 ? 9.885 -9.355 0.621 1.00 96.69 96 LEU A N 1
ATOM 722 C CA . LEU A 1 96 ? 10.538 -10.601 0.215 1.00 96.69 96 LEU A CA 1
ATOM 723 C C . LEU A 1 96 ? 10.264 -11.735 1.208 1.00 96.69 96 LEU A C 1
ATOM 725 O O . LEU A 1 96 ? 9.894 -12.828 0.784 1.00 96.69 96 LEU A O 1
ATOM 729 N N . ARG A 1 97 ? 10.378 -11.476 2.515 1.00 95.56 97 ARG A N 1
ATOM 730 C CA . ARG A 1 97 ? 10.044 -12.449 3.561 1.00 95.56 97 ARG A CA 1
ATOM 731 C C . ARG A 1 97 ? 8.595 -12.897 3.443 1.00 95.56 97 ARG A C 1
ATOM 733 O O . ARG A 1 97 ? 8.339 -14.086 3.453 1.00 95.56 97 ARG A O 1
ATOM 740 N N . VAL A 1 98 ? 7.639 -11.992 3.246 1.00 95.88 98 VAL A N 1
ATOM 741 C CA . VAL A 1 98 ? 6.225 -12.393 3.145 1.00 95.88 98 VAL A CA 1
ATOM 742 C C . VAL A 1 98 ? 5.924 -13.189 1.869 1.00 95.88 98 VAL A C 1
ATOM 744 O O . VAL A 1 98 ? 5.173 -14.166 1.930 1.00 95.88 98 VAL A O 1
ATOM 747 N N . ILE A 1 99 ? 6.466 -12.794 0.711 1.00 95.81 99 ILE A N 1
ATOM 748 C CA . ILE A 1 99 ? 6.110 -13.422 -0.576 1.00 95.81 99 ILE A CA 1
ATOM 749 C C . ILE A 1 99 ? 6.854 -14.736 -0.849 1.00 95.81 99 ILE A C 1
ATOM 751 O O . ILE A 1 99 ? 6.315 -15.562 -1.594 1.00 95.81 99 ILE A O 1
ATOM 755 N N . LEU A 1 100 ? 8.057 -14.912 -0.283 1.00 94.06 100 LEU A N 1
ATOM 756 C CA . LEU A 1 100 ? 8.916 -16.087 -0.483 1.00 94.06 100 LEU A CA 1
ATOM 757 C C . LEU A 1 100 ? 8.844 -17.107 0.655 1.00 94.06 100 LEU A C 1
ATOM 759 O O . LEU A 1 100 ? 9.336 -18.213 0.473 1.00 94.06 100 LEU A O 1
ATOM 763 N N . ASP A 1 101 ? 8.263 -16.757 1.804 1.00 91.12 101 ASP A N 1
ATOM 764 C CA . ASP A 1 101 ? 8.115 -17.687 2.924 1.00 91.12 101 ASP A CA 1
ATOM 765 C C . ASP A 1 101 ? 7.065 -18.765 2.616 1.00 91.12 101 ASP A C 1
ATOM 767 O O . ASP A 1 101 ? 5.858 -18.485 2.515 1.00 91.12 101 ASP A O 1
ATOM 771 N N . ASP A 1 102 ? 7.578 -19.985 2.448 1.00 88.75 102 ASP A N 1
ATOM 772 C CA . ASP A 1 102 ? 6.893 -21.242 2.153 1.00 88.75 102 ASP A CA 1
ATOM 773 C C . ASP A 1 102 ? 6.900 -22.222 3.341 1.00 88.75 102 ASP A C 1
ATOM 775 O O . ASP A 1 102 ? 6.445 -23.360 3.208 1.00 88.75 102 ASP A O 1
ATOM 779 N N . ARG A 1 103 ? 7.385 -21.789 4.513 1.00 87.75 103 ARG A N 1
ATOM 780 C CA . ARG A 1 103 ? 7.420 -22.616 5.725 1.00 87.75 103 ARG A CA 1
ATOM 781 C C . ARG A 1 103 ? 6.003 -22.939 6.206 1.00 87.75 103 ARG A C 1
ATOM 783 O O . ARG A 1 103 ? 5.083 -22.129 6.092 1.00 87.75 103 ARG A O 1
ATOM 790 N N . GLU A 1 104 ? 5.842 -24.113 6.819 1.00 80.31 104 GLU A N 1
ATOM 791 C CA . GLU A 1 104 ? 4.572 -24.509 7.448 1.00 80.31 104 GLU A CA 1
ATOM 792 C C . GLU A 1 104 ? 4.216 -23.601 8.637 1.00 80.31 104 GLU A C 1
ATOM 794 O O . GLU A 1 104 ? 3.048 -23.258 8.839 1.00 80.31 104 GLU A O 1
ATOM 799 N N . ASP A 1 105 ? 5.228 -23.169 9.398 1.00 87.50 105 ASP A N 1
ATOM 800 C CA . ASP A 1 105 ? 5.064 -22.174 10.454 1.00 87.50 105 ASP A CA 1
ATOM 801 C C . ASP A 1 105 ? 4.958 -20.764 9.859 1.00 87.50 105 ASP A C 1
ATOM 803 O O . ASP A 1 105 ? 5.940 -20.154 9.441 1.00 87.50 105 ASP A O 1
ATOM 807 N N . GLN A 1 106 ? 3.738 -20.230 9.865 1.00 88.69 106 GLN A N 1
ATOM 808 C CA . GLN A 1 106 ? 3.429 -18.897 9.352 1.00 88.69 106 GLN A CA 1
ATOM 809 C C . GLN A 1 106 ? 3.439 -17.809 10.437 1.00 88.69 106 GLN A C 1
ATOM 811 O O . GLN A 1 106 ? 2.959 -16.702 10.187 1.00 88.69 106 GLN A O 1
ATOM 816 N N . THR A 1 107 ? 3.950 -18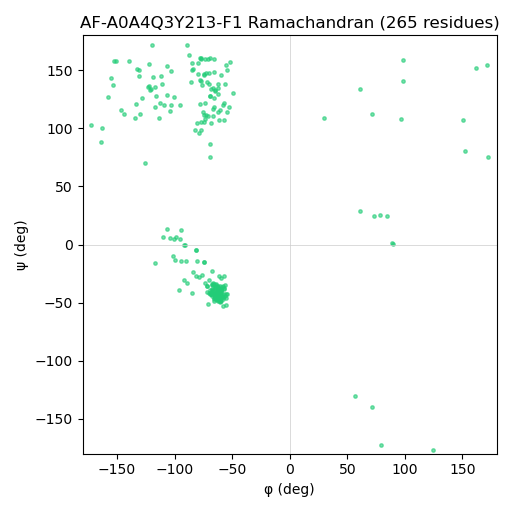.084 11.641 1.00 90.00 107 THR A N 1
ATOM 817 C CA . THR A 1 107 ? 3.926 -17.130 12.765 1.00 90.00 107 THR A CA 1
ATOM 818 C C . THR A 1 107 ? 4.678 -15.839 12.433 1.00 90.00 107 THR A C 1
ATOM 820 O O . THR A 1 107 ? 4.136 -14.742 12.591 1.00 90.00 107 THR A O 1
ATOM 823 N N . GLU A 1 108 ? 5.897 -15.948 11.897 1.00 90.75 108 GLU A N 1
ATOM 824 C CA . GLU A 1 108 ? 6.699 -14.785 11.490 1.00 90.75 108 GLU A CA 1
ATOM 825 C C . GLU A 1 108 ? 6.034 -14.021 10.335 1.00 90.75 108 GLU A C 1
ATOM 827 O O . GLU A 1 108 ? 5.895 -12.798 10.382 1.00 90.75 108 GLU A O 1
ATOM 832 N N . LYS A 1 109 ? 5.540 -14.739 9.322 1.00 92.94 109 LYS A N 1
ATOM 833 C CA . LYS A 1 109 ? 4.825 -14.153 8.183 1.00 92.94 109 LYS A CA 1
ATOM 834 C C . LYS A 1 109 ? 3.603 -13.354 8.628 1.00 92.94 109 LYS A C 1
ATOM 836 O O . LYS A 1 109 ? 3.431 -12.210 8.209 1.00 92.94 109 LYS A O 1
ATOM 841 N N . LYS A 1 110 ? 2.780 -13.917 9.519 1.00 93.62 110 LYS A N 1
ATOM 842 C CA . LYS A 1 110 ? 1.624 -13.230 10.112 1.00 93.62 110 LYS A CA 1
ATOM 843 C C . LYS A 1 110 ? 2.050 -11.988 10.890 1.00 93.62 110 LYS A C 1
ATOM 845 O O . LYS A 1 110 ? 1.412 -10.946 10.753 1.00 93.62 110 LYS A O 1
ATOM 850 N N . ALA A 1 111 ? 3.141 -12.062 11.654 1.00 94.44 111 ALA A N 1
ATOM 851 C CA . ALA A 1 111 ? 3.683 -10.917 12.379 1.00 94.44 111 ALA A CA 1
ATOM 852 C C . ALA A 1 111 ? 4.067 -9.761 11.444 1.00 94.44 111 ALA A C 1
ATOM 854 O O . ALA A 1 111 ? 3.687 -8.611 11.683 1.00 94.44 111 ALA A O 1
ATOM 855 N N . ILE A 1 112 ? 4.768 -10.070 10.350 1.00 96.12 112 ILE A N 1
ATOM 856 C CA . ILE A 1 112 ? 5.161 -9.077 9.346 1.00 96.12 112 ILE A CA 1
ATOM 857 C C . ILE A 1 112 ? 3.919 -8.502 8.653 1.00 96.12 112 ILE A C 1
ATOM 859 O O . ILE A 1 112 ? 3.801 -7.283 8.550 1.00 96.12 112 ILE A O 1
ATOM 863 N N . ILE A 1 113 ? 2.951 -9.335 8.253 1.00 96.94 113 ILE A N 1
ATOM 864 C CA . ILE A 1 113 ? 1.695 -8.878 7.629 1.00 96.94 113 ILE A CA 1
ATOM 865 C C . ILE A 1 113 ? 0.940 -7.905 8.547 1.00 96.94 113 ILE A C 1
ATOM 867 O O . ILE A 1 113 ? 0.520 -6.841 8.089 1.00 96.94 113 ILE A O 1
ATOM 871 N N . ARG A 1 114 ? 0.811 -8.212 9.847 1.00 96.19 114 ARG A N 1
ATOM 872 C CA . ARG A 1 114 ? 0.173 -7.312 10.828 1.00 96.19 114 ARG A CA 1
ATOM 873 C C . ARG A 1 114 ? 0.898 -5.975 10.933 1.00 96.19 114 ARG A C 1
ATOM 875 O O . ARG A 1 114 ? 0.250 -4.929 10.962 1.00 96.19 114 ARG A O 1
ATOM 882 N N . ARG A 1 115 ? 2.234 -5.993 10.958 1.00 96.81 115 ARG A N 1
ATOM 883 C CA . ARG A 1 115 ? 3.043 -4.768 10.976 1.00 96.81 115 ARG A CA 1
ATOM 884 C C . ARG A 1 115 ? 2.827 -3.941 9.709 1.00 96.81 115 ARG A C 1
ATOM 886 O O . ARG A 1 115 ? 2.545 -2.751 9.822 1.00 96.81 115 ARG A O 1
ATOM 893 N N . LEU A 1 116 ? 2.905 -4.565 8.531 1.00 97.69 116 LEU A N 1
ATOM 894 C CA . LEU A 1 116 ? 2.720 -3.905 7.234 1.00 97.69 116 LEU A CA 1
ATOM 895 C C . LEU A 1 116 ? 1.322 -3.287 7.102 1.00 97.69 116 LEU A C 1
ATOM 897 O O . LEU A 1 116 ? 1.193 -2.154 6.641 1.00 97.69 116 LEU A O 1
ATOM 901 N N . ALA A 1 117 ? 0.286 -3.984 7.578 1.00 97.56 117 ALA A N 1
ATOM 902 C CA . ALA A 1 117 ? -1.091 -3.491 7.594 1.00 97.56 117 ALA A CA 1
ATOM 903 C C . ALA A 1 117 ? -1.252 -2.198 8.404 1.00 97.56 117 ALA A C 1
ATOM 905 O O . ALA A 1 117 ? -2.113 -1.379 8.089 1.00 97.56 117 ALA A O 1
ATOM 906 N N . LEU A 1 118 ? -0.409 -1.989 9.417 1.00 97.00 118 LEU A N 1
ATOM 907 C CA . LEU A 1 118 ? -0.394 -0.790 10.248 1.00 97.00 118 LEU A CA 1
ATOM 908 C C . LEU A 1 118 ? 0.705 0.203 9.852 1.00 97.00 118 LEU A C 1
ATOM 910 O O . LEU A 1 118 ? 0.842 1.220 10.521 1.00 97.00 118 LEU A O 1
ATOM 914 N N . THR A 1 119 ? 1.476 -0.017 8.783 1.00 97.06 119 THR A N 1
ATOM 915 C CA . THR A 1 119 ? 2.463 0.965 8.296 1.00 97.06 119 THR A CA 1
ATOM 916 C C . THR A 1 119 ? 1.810 2.280 7.839 1.00 97.06 119 THR A C 1
ATOM 918 O O . THR A 1 119 ? 2.283 3.343 8.270 1.00 97.06 119 THR A O 1
ATOM 921 N N . PRO A 1 120 ? 0.714 2.275 7.043 1.00 97.44 120 PRO A N 1
ATOM 922 C CA . PRO A 1 120 ? 0.080 3.508 6.588 1.00 97.44 120 PRO A CA 1
ATOM 923 C C . PRO A 1 120 ? -0.462 4.354 7.748 1.00 97.44 120 PRO A C 1
ATOM 925 O O . PRO A 1 120 ? -1.169 3.867 8.630 1.00 97.44 120 PRO A O 1
ATOM 928 N N . ALA A 1 121 ? -0.200 5.664 7.725 1.00 95.31 121 ALA A N 1
ATOM 929 C CA . ALA A 1 121 ? -0.637 6.571 8.792 1.00 95.31 121 ALA A CA 1
ATOM 930 C C . ALA A 1 121 ? -2.169 6.606 8.962 1.00 95.31 121 ALA A C 1
ATOM 932 O O . ALA A 1 121 ? -2.662 6.693 10.086 1.00 95.31 121 ALA A O 1
ATOM 933 N N . ALA A 1 122 ? -2.918 6.505 7.860 1.00 95.31 122 ALA A N 1
ATOM 934 C CA . ALA A 1 122 ? -4.377 6.426 7.884 1.00 95.31 122 ALA A CA 1
ATOM 935 C C . ALA A 1 122 ? -4.875 5.170 8.626 1.00 95.31 122 ALA A C 1
ATOM 937 O O . ALA A 1 122 ? -5.807 5.260 9.424 1.00 95.31 122 ALA A O 1
ATOM 938 N N . HIS A 1 123 ? -4.199 4.029 8.444 1.00 96.88 123 HIS A N 1
ATOM 939 C CA . HIS A 1 123 ? -4.548 2.773 9.114 1.00 96.88 123 HIS A CA 1
ATOM 940 C C . HIS A 1 123 ? -4.289 2.862 10.610 1.00 96.88 123 HIS A C 1
ATOM 942 O O . HIS A 1 123 ? -5.161 2.510 11.394 1.00 96.88 123 HIS A O 1
ATOM 948 N N . LYS A 1 124 ? -3.140 3.415 11.025 1.00 95.88 124 LYS A N 1
ATOM 949 C CA . LYS A 1 124 ? -2.833 3.622 12.453 1.00 95.88 124 LYS A CA 1
ATOM 950 C C . LYS A 1 124 ? -3.922 4.424 13.161 1.00 95.88 124 LYS A C 1
ATOM 952 O O . LYS A 1 124 ? -4.320 4.069 14.268 1.00 95.88 124 LYS A O 1
ATOM 957 N N . LYS A 1 125 ? -4.424 5.486 12.523 1.00 95.00 125 LYS A N 1
ATOM 958 C CA . LYS A 1 125 ? -5.494 6.328 13.078 1.00 95.00 125 LYS A CA 1
ATOM 959 C C . LYS A 1 125 ? -6.808 5.567 13.210 1.00 95.00 125 LYS A C 1
ATOM 961 O O . LYS A 1 125 ? -7.408 5.593 14.282 1.00 95.00 125 LYS A O 1
ATOM 966 N N . LEU A 1 126 ? -7.216 4.845 12.164 1.00 95.50 126 LEU A N 1
ATOM 967 C CA . LEU A 1 126 ? -8.421 4.013 12.200 1.00 95.50 126 LEU A CA 1
ATOM 968 C C . LEU A 1 126 ? -8.316 2.909 13.253 1.00 95.50 126 LEU A C 1
ATOM 970 O O . LEU A 1 126 ? -9.224 2.763 14.064 1.00 95.50 126 LEU A O 1
ATOM 974 N N . TRP A 1 127 ? -7.190 2.203 13.301 1.00 95.38 127 TRP A N 1
ATOM 975 C CA . TRP A 1 127 ? -6.910 1.174 14.297 1.00 95.38 127 TRP A CA 1
ATOM 976 C C . TRP A 1 127 ? -6.969 1.717 15.732 1.00 95.38 127 TRP A C 1
ATOM 978 O O . TRP A 1 127 ? -7.577 1.109 16.606 1.00 95.38 127 TRP A O 1
ATOM 988 N N . THR A 1 128 ? -6.407 2.907 15.967 1.00 94.94 128 THR A N 1
ATOM 989 C CA . THR A 1 128 ? -6.416 3.559 17.289 1.00 94.94 128 THR A CA 1
ATOM 990 C C . THR A 1 128 ? -7.819 4.024 17.693 1.00 94.94 128 THR A C 1
ATOM 992 O O . THR A 1 128 ? -8.196 3.904 18.856 1.00 94.94 128 THR A O 1
ATOM 995 N N . LYS A 1 129 ? -8.611 4.552 16.749 1.00 94.94 129 LYS A N 1
ATOM 996 C CA . LYS A 1 129 ? -9.988 5.015 17.000 1.00 94.94 129 LYS A CA 1
ATOM 997 C C . LYS A 1 129 ? -10.963 3.844 17.173 1.00 94.94 129 LYS A C 1
ATOM 999 O O . LYS A 1 129 ? -11.915 3.958 17.943 1.00 94.94 129 LYS A O 1
ATOM 1004 N N . TYR A 1 130 ? -10.728 2.737 16.469 1.00 94.88 130 TYR A N 1
ATOM 1005 C CA . TYR A 1 130 ? -11.598 1.561 16.416 1.00 94.88 130 TYR A CA 1
ATOM 1006 C C . TYR A 1 130 ? -10.826 0.279 16.782 1.00 94.88 130 TYR A C 1
ATOM 1008 O O . TYR A 1 130 ? -10.619 -0.574 15.913 1.00 94.88 130 TYR A O 1
ATOM 1016 N N . PRO A 1 131 ? -10.424 0.108 18.058 1.00 90.50 131 PRO A N 1
ATOM 1017 C CA . PRO A 1 131 ? -9.635 -1.048 18.500 1.00 90.50 131 PRO A CA 1
ATOM 1018 C C . PRO A 1 131 ? -10.406 -2.377 18.441 1.00 90.50 131 PRO A C 1
ATOM 1020 O O . PRO A 1 131 ? -9.800 -3.435 18.329 1.00 90.50 131 PRO A O 1
ATOM 1023 N N . GLU A 1 132 ? -11.740 -2.332 18.475 1.00 89.81 132 GLU A N 1
ATOM 1024 C CA . GLU A 1 132 ? -12.622 -3.505 18.337 1.00 89.81 132 GLU A CA 1
ATOM 1025 C C . GLU A 1 132 ? -13.193 -3.675 16.918 1.00 89.81 132 GLU A C 1
ATOM 1027 O O . GLU A 1 132 ? -14.092 -4.487 16.699 1.00 89.81 132 GLU A O 1
ATOM 1032 N N . GLY A 1 133 ? -12.740 -2.864 15.963 1.00 90.19 133 GLY A N 1
ATOM 1033 C CA . GLY A 1 133 ? -13.250 -2.875 14.598 1.00 90.19 133 GLY A CA 1
ATOM 1034 C C . GLY A 1 133 ? -14.285 -1.799 14.316 1.00 90.19 133 GLY A C 1
ATOM 1035 O O . GLY A 1 133 ? -14.927 -1.228 15.204 1.00 90.19 133 GLY A O 1
ATOM 1036 N N . ILE A 1 134 ? -14.439 -1.501 13.028 1.00 91.75 134 ILE A N 1
ATOM 1037 C CA . ILE A 1 134 ? -15.422 -0.538 12.536 1.00 91.75 134 ILE A CA 1
ATOM 1038 C C . ILE A 1 134 ? -16.792 -1.227 12.510 1.00 91.75 134 ILE A C 1
ATOM 1040 O O . ILE A 1 134 ? -17.138 -1.901 11.546 1.00 91.75 134 ILE A O 1
ATOM 1044 N N . LYS A 1 135 ? -17.585 -1.040 13.572 1.00 90.56 135 LYS A N 1
ATOM 1045 C CA . LYS A 1 135 ? -18.962 -1.575 13.667 1.00 90.56 135 LYS A CA 1
ATOM 1046 C C . LYS A 1 135 ? -19.977 -0.778 12.836 1.00 90.56 135 LYS A C 1
ATOM 1048 O O . LYS A 1 135 ? -21.004 -1.310 12.437 1.00 90.56 135 LYS A O 1
ATOM 1053 N N . SER A 1 136 ? -19.705 0.508 12.600 1.00 92.56 136 SER A N 1
ATOM 1054 C CA . SER A 1 136 ? -20.575 1.419 11.846 1.00 92.56 136 SER A CA 1
ATOM 1055 C C . SER A 1 136 ? -19.760 2.234 10.847 1.00 92.56 136 SER A C 1
ATOM 1057 O O . SER A 1 136 ? -19.031 3.159 11.221 1.00 92.56 136 SER A O 1
ATOM 1059 N N . THR A 1 137 ? -19.933 1.930 9.560 1.00 92.50 137 THR A N 1
ATOM 1060 C CA . THR A 1 137 ? -19.309 2.665 8.448 1.00 92.50 137 THR A CA 1
ATOM 1061 C C . THR A 1 137 ? -19.711 4.140 8.451 1.00 92.50 137 THR A C 1
ATOM 1063 O O . THR A 1 137 ? -18.884 5.007 8.184 1.00 92.50 137 THR A O 1
ATOM 1066 N N . ALA A 1 138 ? -20.957 4.459 8.820 1.00 93.31 138 ALA A N 1
ATOM 1067 C CA . ALA A 1 138 ? -21.435 5.840 8.878 1.00 93.31 138 ALA A CA 1
ATOM 1068 C C . ALA A 1 138 ? -20.680 6.672 9.930 1.00 93.31 138 ALA A C 1
ATOM 1070 O O . ALA A 1 138 ? -20.308 7.818 9.669 1.00 93.31 138 ALA A O 1
ATOM 1071 N N . THR A 1 139 ? -20.405 6.080 11.095 1.00 93.69 139 THR A N 1
ATOM 1072 C CA . THR A 1 139 ? -19.642 6.730 12.169 1.00 93.69 139 THR A CA 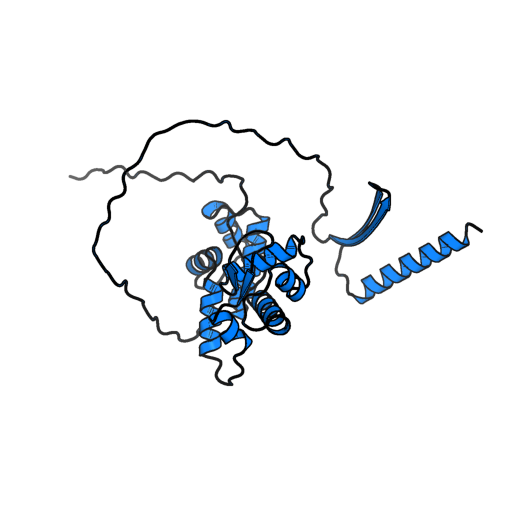1
ATOM 1073 C C . THR A 1 139 ? -18.180 6.924 11.768 1.00 93.69 139 THR A C 1
ATOM 1075 O O . THR A 1 139 ? -17.632 8.005 11.980 1.00 93.69 139 THR A O 1
ATOM 1078 N N . ALA A 1 140 ? -17.565 5.921 11.134 1.00 94.50 140 ALA A N 1
ATOM 1079 C CA . ALA A 1 140 ? -16.203 6.032 10.613 1.00 94.50 140 ALA A CA 1
ATOM 1080 C C . ALA A 1 140 ? -16.084 7.094 9.513 1.00 94.50 140 ALA A C 1
ATOM 1082 O O . ALA A 1 140 ? -15.149 7.892 9.526 1.00 94.50 140 ALA A O 1
ATOM 1083 N N . ARG A 1 141 ? -17.068 7.181 8.611 1.00 94.94 141 ARG A N 1
ATOM 1084 C CA . ARG A 1 141 ? -17.111 8.216 7.571 1.00 94.94 141 ARG A CA 1
ATOM 1085 C C . ARG A 1 141 ? -17.190 9.615 8.178 1.00 94.94 141 ARG A C 1
ATOM 1087 O O . ARG A 1 141 ? -16.485 10.512 7.728 1.00 94.94 141 ARG A O 1
ATOM 1094 N N . HIS A 1 142 ? -18.020 9.798 9.207 1.00 94.44 142 HIS A N 1
ATOM 1095 C CA . HIS A 1 142 ? -18.131 11.072 9.919 1.00 94.44 142 HIS A CA 1
ATOM 1096 C C . HIS A 1 142 ? -16.794 11.473 10.558 1.00 94.44 142 HIS A C 1
ATOM 1098 O O . HIS A 1 142 ? -16.326 12.587 10.341 1.00 94.44 142 HIS A O 1
ATOM 1104 N N . TYR A 1 143 ? -16.145 10.549 11.271 1.00 94.75 143 TYR A N 1
ATOM 1105 C CA . TYR A 1 143 ? -14.814 10.761 11.847 1.00 94.75 143 TYR A CA 1
ATOM 1106 C C . TYR A 1 143 ? -13.787 11.173 10.780 1.00 94.75 143 TYR A C 1
ATOM 1108 O O . TYR A 1 143 ? -13.147 12.218 10.897 1.00 94.75 143 TYR A O 1
ATOM 1116 N N . LEU A 1 144 ? -13.681 10.404 9.693 1.00 94.62 144 LEU A N 1
ATOM 1117 C CA . LEU A 1 144 ? -12.727 10.684 8.622 1.00 94.62 144 LEU A CA 1
ATOM 1118 C C . LEU A 1 144 ? -12.992 12.030 7.940 1.00 94.62 144 LEU A C 1
ATOM 1120 O O . LEU A 1 144 ? -12.053 12.748 7.593 1.00 94.62 144 LEU A O 1
ATOM 1124 N N . HIS A 1 145 ? -14.260 12.393 7.759 1.00 92.38 145 HIS A N 1
ATOM 1125 C CA . HIS A 1 145 ? -14.622 13.653 7.126 1.00 92.38 145 HIS A CA 1
ATOM 1126 C C . HIS A 1 145 ? -14.326 14.864 8.018 1.00 92.38 145 HIS A C 1
ATOM 1128 O O . HIS A 1 145 ? -13.667 15.805 7.578 1.00 92.38 145 HIS A O 1
ATOM 1134 N N . PHE A 1 146 ? -14.793 14.839 9.269 1.00 91.38 146 PHE A N 1
ATOM 1135 C CA . PHE A 1 146 ? -14.773 16.008 10.150 1.00 91.38 146 PHE A CA 1
ATOM 1136 C C . PHE A 1 146 ? -13.499 16.147 10.987 1.00 91.38 146 PHE A C 1
ATOM 1138 O O . PHE A 1 146 ? -13.080 17.274 11.244 1.00 91.38 146 PHE A O 1
ATOM 1145 N N . GLU A 1 147 ? -12.870 15.044 11.397 1.00 92.69 147 GLU A N 1
ATOM 1146 C CA . GLU A 1 147 ? -11.648 15.076 12.216 1.00 92.69 147 GLU A CA 1
ATOM 1147 C C . GLU A 1 147 ? -10.384 14.938 11.350 1.00 92.69 147 GLU A C 1
ATOM 1149 O O . GLU A 1 147 ? -9.397 15.638 11.579 1.00 92.69 147 GLU A O 1
ATOM 1154 N N . GLU A 1 148 ? -10.418 14.094 10.314 1.00 92.25 148 GLU A N 1
ATOM 1155 C CA . GLU A 1 148 ? -9.232 13.772 9.501 1.00 92.25 148 GLU A CA 1
ATOM 1156 C C . GLU A 1 148 ? -9.160 14.514 8.155 1.00 92.25 148 GLU A C 1
ATOM 1158 O O . GLU A 1 148 ? -8.124 14.501 7.489 1.00 92.25 148 GLU A O 1
ATOM 1163 N N . GLY A 1 149 ? -10.232 15.199 7.748 1.00 90.50 149 GLY A N 1
ATOM 1164 C CA . GLY A 1 149 ? -10.266 16.006 6.524 1.00 90.50 149 GLY A CA 1
ATOM 1165 C C . GLY A 1 149 ? -10.314 15.204 5.223 1.00 90.50 149 GLY A C 1
ATOM 1166 O O . GLY A 1 149 ? -9.917 15.702 4.166 1.00 90.50 149 GLY A O 1
ATOM 1167 N N . PHE A 1 150 ? -10.807 13.969 5.270 1.00 93.06 150 PHE A N 1
ATOM 1168 C CA . PHE A 1 150 ? -11.122 13.209 4.065 1.00 93.06 150 PHE A CA 1
ATOM 1169 C C . PHE A 1 150 ? -12.376 13.766 3.390 1.00 93.06 150 PHE A C 1
ATOM 1171 O O . PHE A 1 150 ? -13.305 14.249 4.034 1.00 93.06 150 PHE A O 1
ATOM 1178 N N . ASN A 1 151 ? -12.435 13.681 2.064 1.00 92.69 151 ASN A N 1
ATOM 1179 C CA . ASN A 1 151 ? -13.690 13.894 1.355 1.00 92.69 151 ASN A CA 1
ATOM 1180 C C . ASN A 1 151 ? -14.578 12.635 1.496 1.00 92.69 151 ASN A C 1
ATOM 1182 O O . ASN A 1 151 ? -14.040 11.565 1.785 1.00 92.69 151 ASN A O 1
ATOM 1186 N N . PRO A 1 152 ? -15.905 12.728 1.287 1.00 91.00 152 PRO A N 1
ATOM 1187 C CA . PRO A 1 152 ? -16.810 11.598 1.507 1.00 91.00 152 PRO A CA 1
ATOM 1188 C C . PRO A 1 152 ? -16.440 10.333 0.719 1.00 91.00 152 PRO A C 1
ATOM 1190 O O . PRO A 1 152 ? -16.399 9.254 1.300 1.00 91.00 152 PRO A O 1
ATOM 1193 N N . SER A 1 153 ? -16.088 10.473 -0.562 1.00 92.06 153 SER A N 1
ATOM 1194 C CA . SER A 1 153 ? -15.705 9.344 -1.422 1.00 92.06 153 SER A CA 1
ATOM 1195 C C . SER A 1 153 ? -14.383 8.705 -0.980 1.00 92.06 153 SER A C 1
ATOM 1197 O O . SER A 1 153 ? -14.282 7.485 -0.888 1.00 92.06 153 SER A O 1
ATOM 1199 N N . ALA A 1 154 ? -13.380 9.514 -0.628 1.00 93.19 154 ALA A N 1
ATOM 1200 C CA . ALA A 1 154 ? -12.101 9.014 -0.126 1.00 93.19 154 ALA A CA 1
ATOM 1201 C C . ALA A 1 154 ? -12.231 8.352 1.253 1.00 93.19 154 ALA A C 1
ATOM 1203 O O . ALA A 1 154 ? -11.520 7.394 1.536 1.00 93.19 154 ALA A O 1
ATOM 1204 N N . ALA A 1 155 ? -13.131 8.848 2.106 1.00 94.88 155 ALA A N 1
ATOM 1205 C CA . ALA A 1 155 ? -13.414 8.230 3.395 1.00 94.88 155 ALA A CA 1
ATOM 1206 C C . ALA A 1 155 ? -14.029 6.835 3.218 1.00 94.88 155 ALA A C 1
ATOM 1208 O O . ALA A 1 155 ? -13.616 5.901 3.896 1.00 94.88 155 ALA A O 1
ATOM 1209 N N . GLU A 1 156 ? -14.978 6.678 2.294 1.00 95.12 156 GLU A N 1
ATOM 1210 C CA . GLU A 1 156 ? -15.579 5.374 1.993 1.00 95.12 156 GLU A CA 1
ATOM 1211 C C . GLU A 1 156 ? -14.571 4.394 1.396 1.00 95.12 156 GLU A C 1
ATOM 1213 O O . GLU A 1 156 ? -14.482 3.260 1.864 1.00 95.12 156 GLU A O 1
ATOM 1218 N N . ALA A 1 157 ? -13.765 4.849 0.433 1.00 95.38 157 ALA A N 1
ATOM 1219 C CA . ALA A 1 157 ? -12.713 4.035 -0.166 1.00 95.38 157 ALA A CA 1
ATOM 1220 C C . ALA A 1 157 ? -11.692 3.558 0.879 1.00 95.38 157 ALA A C 1
ATOM 1222 O O . ALA A 1 157 ? -11.366 2.374 0.915 1.00 95.38 157 ALA A O 1
ATOM 1223 N N . LEU A 1 158 ? -11.240 4.452 1.767 1.00 96.75 158 LEU A N 1
ATOM 1224 C CA . LEU A 1 158 ? -10.325 4.102 2.854 1.00 96.75 158 LEU A CA 1
ATOM 1225 C C . LEU A 1 158 ? -10.950 3.106 3.839 1.00 96.75 158 LEU A C 1
ATOM 1227 O O . LEU A 1 158 ? -10.267 2.191 4.280 1.00 96.75 158 LEU A O 1
ATOM 1231 N N . ILE A 1 159 ? -12.225 3.264 4.210 1.00 96.75 159 ILE A N 1
ATOM 1232 C CA . ILE A 1 159 ? -12.870 2.318 5.134 1.00 96.75 159 ILE A CA 1
ATOM 1233 C C . ILE A 1 159 ? -12.918 0.920 4.513 1.00 96.75 159 ILE A C 1
ATOM 1235 O O . ILE A 1 159 ? -12.547 -0.041 5.183 1.00 96.75 159 ILE A O 1
ATOM 1239 N N . ALA A 1 160 ? -13.336 0.813 3.249 1.00 96.94 160 ALA A N 1
ATOM 1240 C CA . ALA A 1 160 ? -13.419 -0.467 2.551 1.00 96.94 160 ALA A CA 1
ATOM 1241 C C . ALA A 1 160 ? -12.038 -1.125 2.393 1.00 96.94 160 ALA A C 1
ATOM 1243 O O . ALA A 1 160 ? -11.878 -2.314 2.665 1.00 96.94 160 ALA A O 1
ATOM 1244 N N . GLU A 1 161 ? -11.029 -0.345 1.998 1.00 97.62 161 GLU A N 1
ATOM 1245 C CA . GLU A 1 161 ? -9.655 -0.825 1.859 1.00 97.62 161 GLU A CA 1
ATOM 1246 C C . GLU A 1 161 ? -9.073 -1.269 3.209 1.00 97.62 161 GLU A C 1
ATOM 1248 O O . GLU A 1 161 ? -8.555 -2.382 3.313 1.00 97.62 161 GLU A O 1
ATOM 1253 N N . PHE A 1 162 ? -9.237 -0.465 4.264 1.00 97.75 162 PHE A N 1
ATOM 1254 C CA . PHE A 1 162 ? -8.762 -0.805 5.602 1.00 97.75 162 PHE A CA 1
ATOM 1255 C C . PHE A 1 162 ? -9.454 -2.047 6.167 1.00 97.75 162 PHE A C 1
ATOM 1257 O O . PHE A 1 162 ? -8.781 -2.867 6.780 1.00 97.75 162 PHE A O 1
ATOM 1264 N N . GLN A 1 163 ? -10.766 -2.214 5.967 1.00 96.56 163 GLN A N 1
ATOM 1265 C CA . GLN A 1 163 ? -11.487 -3.419 6.397 1.00 96.56 163 GLN A CA 1
ATOM 1266 C C . GLN A 1 163 ? -10.920 -4.668 5.715 1.00 96.56 163 GLN A C 1
ATOM 1268 O O . GLN A 1 163 ? -10.524 -5.604 6.405 1.00 96.56 163 GLN A O 1
ATOM 1273 N N . ALA A 1 164 ? -10.758 -4.642 4.388 1.00 97.50 164 ALA A N 1
ATOM 1274 C CA . ALA A 1 164 ? -10.154 -5.750 3.649 1.00 97.50 164 ALA A CA 1
ATOM 1275 C C . ALA A 1 164 ? -8.710 -6.045 4.107 1.00 97.50 164 ALA A C 1
ATOM 1277 O O . ALA A 1 164 ? -8.319 -7.204 4.257 1.00 97.50 164 ALA A O 1
ATOM 1278 N N . THR A 1 165 ? -7.920 -5.002 4.376 1.00 97.75 165 THR A N 1
ATOM 1279 C CA . THR A 1 165 ? -6.563 -5.130 4.922 1.00 97.75 165 THR A CA 1
ATOM 1280 C C . THR A 1 165 ? -6.566 -5.700 6.346 1.00 97.75 165 THR A C 1
ATOM 1282 O O . THR A 1 165 ? -5.743 -6.560 6.662 1.00 97.75 165 THR A O 1
ATOM 1285 N N . ALA A 1 166 ? -7.479 -5.253 7.211 1.00 96.12 166 ALA A N 1
ATOM 1286 C CA . ALA A 1 166 ? -7.591 -5.703 8.594 1.00 96.12 166 ALA A CA 1
ATOM 1287 C C . ALA A 1 166 ? -8.038 -7.165 8.688 1.00 96.12 166 ALA A C 1
ATOM 1289 O O . ALA A 1 166 ? -7.507 -7.902 9.521 1.00 96.12 166 ALA A O 1
ATOM 1290 N N . ASP A 1 167 ? -8.950 -7.582 7.810 1.00 95.81 167 ASP A N 1
ATOM 1291 C CA . ASP A 1 167 ? -9.404 -8.964 7.689 1.00 95.81 167 ASP A CA 1
ATOM 1292 C C . ASP A 1 167 ? -8.262 -9.870 7.217 1.00 95.81 167 ASP A C 1
ATOM 1294 O O . ASP A 1 167 ? -7.972 -10.883 7.855 1.00 95.81 167 ASP A O 1
ATOM 1298 N N . PHE A 1 168 ? -7.543 -9.466 6.162 1.00 96.19 168 PHE A N 1
ATOM 1299 C CA . PHE A 1 168 ? -6.387 -10.206 5.649 1.00 96.19 168 PHE A CA 1
ATOM 1300 C C . PHE A 1 168 ? -5.262 -10.340 6.687 1.00 96.19 168 PHE A C 1
ATOM 1302 O O . PHE A 1 168 ? -4.668 -11.407 6.837 1.00 96.19 168 PHE A O 1
ATOM 1309 N N . ALA A 1 169 ? -4.974 -9.268 7.427 1.00 95.25 169 ALA A N 1
ATOM 1310 C CA . ALA A 1 169 ? -3.945 -9.265 8.461 1.00 95.25 169 ALA A CA 1
ATOM 1311 C C . ALA A 1 169 ? -4.414 -9.854 9.805 1.00 95.25 169 ALA A C 1
ATOM 1313 O O . ALA A 1 169 ? -3.616 -9.980 10.736 1.00 95.25 169 ALA A O 1
ATOM 1314 N N . GLY A 1 170 ? -5.698 -10.202 9.931 1.00 94.19 170 GLY A N 1
ATOM 1315 C CA . GLY A 1 170 ? -6.291 -10.725 11.157 1.00 94.19 170 GLY A CA 1
ATOM 1316 C C . GLY A 1 170 ? -6.218 -9.756 12.338 1.00 94.19 170 GLY A C 1
ATOM 1317 O O . GLY A 1 170 ? -6.139 -10.212 13.478 1.00 94.19 170 GLY A O 1
ATOM 1318 N N . LEU A 1 171 ? -6.209 -8.436 12.108 1.00 92.56 171 LEU A N 1
ATOM 1319 C CA . LEU A 1 171 ? -5.895 -7.448 13.150 1.00 92.56 171 LEU A CA 1
ATOM 1320 C C . LEU A 1 171 ? -6.820 -7.555 14.375 1.00 92.56 171 LEU A C 1
ATOM 1322 O O . LEU A 1 171 ? -6.348 -7.457 15.504 1.00 92.56 171 LEU A O 1
ATOM 1326 N N . TYR A 1 172 ? -8.107 -7.828 14.157 1.00 90.19 172 TYR A N 1
ATOM 1327 C CA . TYR A 1 172 ? -9.117 -7.970 15.215 1.00 90.19 172 TYR A CA 1
ATOM 1328 C C . TYR A 1 172 ? -9.289 -9.404 15.734 1.00 90.19 172 TYR A C 1
ATOM 1330 O O . TYR A 1 172 ? -10.107 -9.644 16.621 1.00 90.19 172 TYR A O 1
ATOM 1338 N N . GLN A 1 173 ? -8.543 -10.369 15.193 1.00 84.75 173 GLN A N 1
ATOM 1339 C CA . GLN A 1 173 ? -8.541 -11.725 15.727 1.00 84.75 173 GLN A CA 1
ATOM 1340 C C . GLN A 1 173 ? -7.705 -11.743 17.014 1.00 84.75 173 GLN A C 1
ATOM 1342 O O . GLN A 1 173 ? -6.642 -11.109 17.048 1.00 84.75 173 GLN A O 1
ATOM 1347 N N . PRO A 1 174 ? -8.165 -12.438 18.070 1.00 63.25 174 PRO A N 1
ATOM 1348 C CA . PRO A 1 174 ? -7.408 -12.590 19.301 1.00 63.25 174 PRO A CA 1
ATOM 1349 C C . PRO A 1 174 ? -6.205 -13.493 19.025 1.00 63.25 174 PRO A C 1
ATOM 1351 O O . PRO A 1 174 ? -6.284 -14.705 19.190 1.00 63.25 174 PRO A O 1
ATOM 1354 N N . ASP A 1 175 ? -5.103 -12.901 18.574 1.00 55.47 175 ASP A N 1
ATOM 1355 C CA . ASP A 1 175 ? -3.830 -13.594 18.415 1.00 55.47 175 ASP A CA 1
ATOM 1356 C C . ASP A 1 175 ? -2.831 -13.016 19.423 1.00 55.47 175 ASP A C 1
ATOM 1358 O O . ASP A 1 175 ? -2.605 -11.804 19.502 1.00 55.47 175 ASP A O 1
ATOM 1362 N N . THR A 1 176 ? -2.313 -13.901 20.271 1.00 39.31 176 THR A N 1
ATOM 1363 C CA . THR A 1 176 ? -1.385 -13.621 21.368 1.00 39.31 176 THR A CA 1
ATOM 1364 C C . THR A 1 176 ? -0.129 -12.941 20.823 1.00 39.31 176 THR A C 1
ATOM 1366 O O . THR A 1 176 ? 0.694 -13.591 20.189 1.00 39.31 176 THR A O 1
ATOM 1369 N N . MET A 1 177 ? 0.050 -11.638 21.064 1.00 39.91 177 MET A N 1
ATOM 1370 C CA . MET A 1 177 ? 1.281 -10.945 20.679 1.00 39.91 177 MET A CA 1
ATOM 1371 C C . MET A 1 177 ? 1.874 -10.123 21.816 1.00 39.91 177 MET A C 1
ATOM 1373 O O . MET A 1 177 ? 1.334 -9.111 22.261 1.00 39.91 177 MET A O 1
ATOM 1377 N N . THR A 1 178 ? 3.034 -10.608 22.246 1.00 31.56 178 THR A N 1
ATOM 1378 C CA . THR A 1 178 ? 4.024 -9.985 23.112 1.00 31.56 178 THR A CA 1
ATOM 1379 C C . THR A 1 178 ? 4.398 -8.612 22.565 1.00 31.56 178 THR A C 1
ATOM 1381 O O . THR A 1 178 ? 4.912 -8.479 21.455 1.00 31.56 178 THR A O 1
ATOM 1384 N N . VAL A 1 179 ? 4.135 -7.581 23.360 1.00 33.91 179 VAL A N 1
ATOM 1385 C CA . VAL A 1 179 ? 4.573 -6.214 23.092 1.00 33.91 179 VAL A CA 1
ATOM 1386 C C . VAL A 1 179 ? 6.093 -6.172 23.239 1.00 33.91 179 VAL A C 1
ATOM 1388 O O . VAL A 1 179 ? 6.605 -6.182 24.356 1.00 33.91 179 VAL A O 1
ATOM 1391 N N . ILE A 1 180 ? 6.825 -6.113 22.127 1.00 37.03 180 ILE A N 1
ATOM 1392 C CA . ILE A 1 180 ? 8.205 -5.623 22.151 1.00 37.03 180 ILE A CA 1
ATOM 1393 C C . ILE A 1 180 ? 8.103 -4.097 22.107 1.00 37.03 180 ILE A C 1
ATOM 1395 O O . ILE A 1 180 ? 7.836 -3.500 21.066 1.00 37.03 180 ILE A O 1
ATOM 1399 N N . GLN A 1 181 ? 8.209 -3.479 23.283 1.00 32.62 181 GLN A N 1
ATOM 1400 C CA . GLN A 1 181 ? 8.437 -2.046 23.430 1.00 32.62 181 GLN A CA 1
ATOM 1401 C C . GLN A 1 181 ? 9.891 -1.764 23.050 1.00 32.62 181 GLN A C 1
ATOM 1403 O O . GLN A 1 181 ? 10.796 -2.094 23.813 1.00 32.62 181 GLN A O 1
ATOM 1408 N N . ASP A 1 182 ? 10.111 -1.136 21.897 1.00 3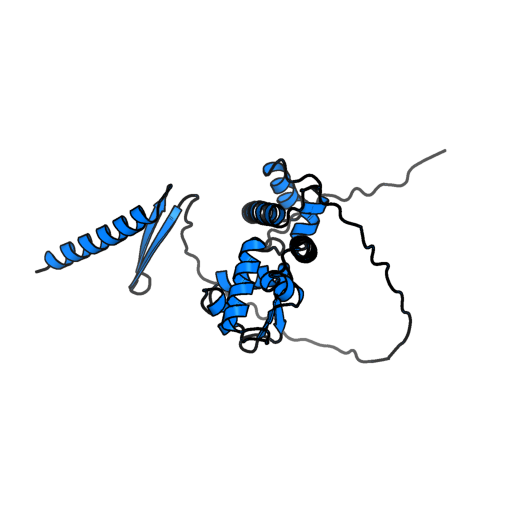4.94 182 ASP A N 1
ATOM 1409 C CA . ASP A 1 182 ? 11.377 -0.453 21.638 1.00 34.94 182 ASP A CA 1
ATOM 1410 C C . ASP A 1 182 ? 11.421 0.825 22.483 1.00 34.94 182 ASP A C 1
ATOM 1412 O O . ASP A 1 182 ? 10.650 1.770 22.287 1.00 34.94 182 ASP A O 1
ATOM 1416 N N . ALA A 1 183 ? 12.316 0.815 23.468 1.00 33.16 183 ALA A N 1
ATOM 1417 C CA . ALA A 1 183 ? 12.717 1.986 24.228 1.00 33.16 183 ALA A CA 1
ATOM 1418 C C . ALA A 1 183 ? 13.632 2.885 23.368 1.00 33.16 183 ALA A C 1
ATOM 1420 O O . ALA A 1 183 ? 14.413 2.376 22.562 1.00 33.16 183 ALA A O 1
ATOM 1421 N N . PRO A 1 184 ? 13.578 4.218 23.534 1.00 36.19 184 PRO A N 1
ATOM 1422 C CA . PRO A 1 184 ? 14.411 5.134 22.768 1.00 36.19 184 PRO A CA 1
ATOM 1423 C C . PRO A 1 184 ? 15.861 5.083 23.266 1.00 36.19 184 PRO A C 1
ATOM 1425 O O . PRO A 1 184 ? 16.140 5.359 24.433 1.00 36.19 184 PRO A O 1
ATOM 1428 N N . ALA A 1 185 ? 16.790 4.758 22.368 1.00 36.59 185 ALA A N 1
ATOM 1429 C CA . ALA A 1 185 ? 18.214 4.955 22.594 1.00 36.59 185 ALA A CA 1
ATOM 1430 C C . ALA A 1 185 ? 18.536 6.451 22.459 1.00 36.59 185 ALA A C 1
ATOM 1432 O O . ALA A 1 185 ? 18.436 7.024 21.374 1.00 36.59 185 ALA A O 1
ATOM 1433 N N . GLY A 1 186 ? 18.883 7.073 23.586 1.00 33.31 186 GLY A N 1
ATOM 1434 C CA . GLY A 1 186 ? 19.552 8.366 23.622 1.00 33.31 186 GLY A CA 1
ATOM 1435 C C . GLY A 1 186 ? 20.990 8.254 23.116 1.00 33.31 186 GLY A C 1
ATOM 1436 O O . GLY A 1 186 ? 21.649 7.229 23.298 1.00 33.31 186 GLY A O 1
ATOM 1437 N N . GLY A 1 187 ? 21.457 9.326 22.491 1.00 34.59 187 GLY A N 1
ATOM 1438 C CA . GLY A 1 187 ? 22.833 9.518 22.061 1.00 34.59 187 GLY A CA 1
ATOM 1439 C C . GLY A 1 187 ? 23.043 10.999 21.787 1.00 34.59 187 GLY A C 1
ATOM 1440 O O . GLY A 1 187 ? 22.595 11.501 20.759 1.00 34.59 187 GLY A O 1
ATOM 1441 N N . ASP A 1 188 ? 23.648 11.672 22.759 1.00 33.12 188 ASP A N 1
ATOM 1442 C CA . ASP A 1 188 ? 24.054 13.071 22.715 1.00 33.12 188 ASP A CA 1
ATOM 1443 C C . ASP A 1 188 ? 25.347 13.271 21.894 1.00 33.12 188 ASP A C 1
ATOM 1445 O O . ASP A 1 188 ? 26.144 12.347 21.724 1.00 33.12 188 ASP A O 1
ATOM 1449 N N . ASP A 1 189 ? 25.529 14.528 21.475 1.00 33.88 189 ASP A N 1
ATOM 1450 C CA . ASP A 1 189 ? 26.767 15.244 21.121 1.00 33.88 189 ASP A CA 1
ATOM 1451 C C . ASP A 1 189 ? 27.531 14.898 19.825 1.00 33.88 189 ASP A C 1
ATOM 1453 O O . ASP A 1 189 ? 28.240 13.903 19.720 1.00 33.88 189 ASP A O 1
ATOM 1457 N N . ALA A 1 190 ? 27.542 15.832 18.862 1.00 34.00 190 ALA A N 1
ATOM 1458 C CA . ALA A 1 190 ? 28.567 16.889 18.777 1.00 34.00 190 ALA A CA 1
ATOM 1459 C C . ALA A 1 190 ? 28.461 17.688 17.455 1.00 34.00 190 ALA A C 1
ATOM 1461 O O . ALA A 1 190 ? 27.933 17.218 16.452 1.00 34.00 190 ALA A O 1
ATOM 1462 N N . ALA A 1 191 ? 28.951 18.926 17.514 1.00 36.06 191 ALA A N 1
ATOM 1463 C CA . ALA A 1 191 ? 28.790 20.028 16.570 1.00 36.06 191 ALA A CA 1
ATOM 1464 C C . ALA A 1 191 ? 29.537 19.893 15.228 1.00 36.06 191 ALA A C 1
ATOM 1466 O O . ALA A 1 191 ? 30.568 19.230 15.162 1.00 36.06 191 ALA A O 1
ATOM 1467 N N . ASP A 1 192 ? 29.080 20.645 14.218 1.00 35.25 192 ASP A N 1
ATOM 1468 C CA . ASP A 1 192 ? 29.970 21.323 13.264 1.00 35.25 192 ASP A CA 1
ATOM 1469 C C . ASP A 1 192 ? 29.296 22.569 12.655 1.00 35.25 192 ASP A C 1
ATOM 1471 O O . ASP A 1 192 ? 28.104 22.566 12.338 1.00 35.25 192 ASP A O 1
ATOM 1475 N N . ASP A 1 193 ? 30.085 23.636 12.558 1.00 34.41 193 ASP A N 1
ATOM 1476 C CA . ASP A 1 193 ? 29.745 24.997 12.145 1.00 34.41 193 ASP A CA 1
ATOM 1477 C C . ASP A 1 193 ? 29.651 25.138 10.615 1.00 34.41 193 ASP A C 1
ATOM 1479 O O . ASP A 1 193 ? 30.435 24.563 9.863 1.00 34.41 193 ASP A O 1
ATOM 1483 N N . GLY A 1 194 ? 28.750 25.999 10.130 1.00 34.62 194 GLY A N 1
ATOM 1484 C CA . GLY A 1 194 ? 28.647 26.310 8.701 1.00 34.62 194 GLY A CA 1
ATOM 1485 C C . GLY A 1 194 ? 27.841 27.571 8.398 1.00 34.62 194 GLY A C 1
ATOM 1486 O O . GLY A 1 194 ? 26.637 27.517 8.177 1.00 34.62 194 GLY A O 1
ATOM 1487 N N . VAL A 1 195 ? 28.541 28.705 8.393 1.00 37.16 195 VAL A N 1
ATOM 1488 C CA . VAL A 1 195 ? 28.106 30.072 8.053 1.00 37.16 195 VAL A CA 1
ATOM 1489 C C . VAL A 1 195 ? 27.575 30.205 6.615 1.00 37.16 195 VAL A C 1
ATOM 1491 O O . VAL A 1 195 ? 28.155 29.644 5.690 1.00 37.16 195 VAL A O 1
ATOM 1494 N N . GLY A 1 196 ? 26.573 31.075 6.415 1.00 33.09 196 GLY A N 1
ATOM 1495 C CA . GLY A 1 196 ? 26.364 31.791 5.146 1.00 33.09 196 GLY A CA 1
ATOM 1496 C C . GLY A 1 196 ? 24.905 32.145 4.857 1.00 33.09 196 GLY A C 1
ATOM 1497 O O . GLY A 1 196 ? 24.118 31.270 4.510 1.00 33.09 196 GLY A O 1
ATOM 1498 N N . GLY A 1 197 ? 24.545 33.424 4.976 1.00 33.44 197 GLY A N 1
ATOM 1499 C CA . GLY A 1 197 ? 23.221 33.931 4.630 1.00 33.44 197 GLY A CA 1
ATOM 1500 C C . GLY A 1 197 ? 23.284 35.349 4.075 1.00 33.44 197 GLY A C 1
ATOM 1501 O O . GLY A 1 197 ? 23.610 36.265 4.823 1.00 33.44 197 GLY A O 1
ATOM 1502 N N . ASP A 1 198 ? 22.901 35.486 2.804 1.00 32.69 198 ASP A N 1
ATOM 1503 C CA . ASP A 1 198 ? 22.498 36.700 2.080 1.00 32.69 198 ASP A CA 1
ATOM 1504 C C . ASP A 1 198 ? 21.982 36.231 0.693 1.00 32.69 198 ASP A C 1
ATOM 1506 O O . ASP A 1 198 ? 22.680 35.520 -0.019 1.00 32.69 198 ASP A O 1
ATOM 1510 N N . ASP A 1 199 ? 20.671 36.177 0.436 1.00 33.34 199 ASP A N 1
ATOM 1511 C CA . ASP A 1 199 ? 19.700 37.201 -0.005 1.00 33.34 199 ASP A CA 1
ATOM 1512 C C . ASP A 1 199 ? 19.420 37.176 -1.536 1.00 33.34 199 ASP A C 1
ATOM 1514 O O . ASP A 1 199 ? 20.299 36.996 -2.370 1.00 33.34 199 ASP A O 1
ATOM 1518 N N . GLU A 1 200 ? 18.137 37.385 -1.840 1.00 33.38 200 GLU A N 1
ATOM 1519 C CA . GLU A 1 200 ? 17.557 38.049 -3.013 1.00 33.38 200 GLU A CA 1
ATOM 1520 C C . GLU A 1 200 ? 17.038 37.315 -4.291 1.00 33.38 200 GLU A C 1
ATOM 1522 O O . GLU A 1 200 ? 17.757 36.914 -5.197 1.00 33.38 200 GLU A O 1
ATOM 1527 N N . SER A 1 201 ? 15.693 37.335 -4.389 1.00 36.97 201 SER A N 1
ATOM 1528 C CA . SER A 1 201 ? 14.782 37.597 -5.535 1.00 36.97 201 SER A CA 1
ATOM 1529 C C . SER A 1 201 ? 14.753 36.739 -6.824 1.00 36.97 201 SER A C 1
ATOM 1531 O O . SER A 1 201 ? 15.744 36.502 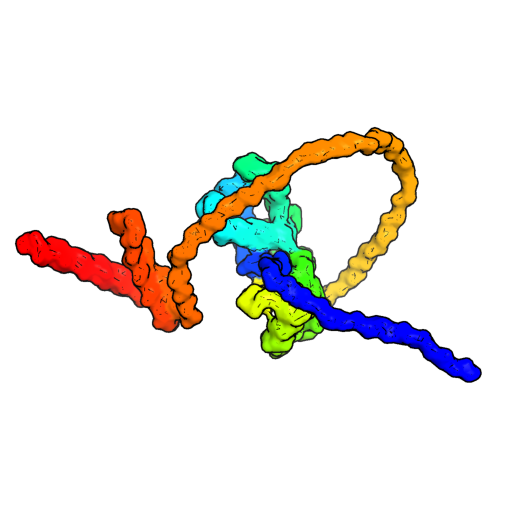-7.502 1.00 36.97 201 SER A O 1
ATOM 1533 N N . GLY A 1 202 ? 13.527 36.379 -7.258 1.00 30.56 202 GLY A N 1
ATOM 1534 C CA . GLY A 1 202 ? 13.278 35.808 -8.594 1.00 30.56 202 GLY A CA 1
ATOM 1535 C C . GLY A 1 202 ? 11.858 35.277 -8.866 1.00 30.56 202 GLY A C 1
ATOM 1536 O O . GLY A 1 202 ? 11.634 34.075 -8.888 1.00 30.56 202 GLY A O 1
ATOM 1537 N N . THR A 1 203 ? 10.896 36.185 -9.074 1.00 35.09 203 THR A N 1
ATOM 1538 C CA . THR A 1 203 ? 9.637 36.074 -9.862 1.00 35.09 203 THR A CA 1
ATOM 1539 C C . THR A 1 203 ? 8.921 34.712 -10.025 1.00 35.09 203 THR A C 1
ATOM 1541 O O . THR A 1 203 ? 9.285 33.886 -10.864 1.00 35.09 203 THR A O 1
ATOM 1544 N N . ARG A 1 204 ? 7.764 34.565 -9.357 1.00 34.31 204 ARG A N 1
ATOM 1545 C CA . ARG A 1 204 ? 6.733 33.551 -9.660 1.00 34.31 204 ARG A CA 1
ATOM 1546 C C . ARG A 1 204 ? 6.054 33.865 -11.000 1.00 34.31 204 ARG A C 1
ATOM 1548 O O . ARG A 1 204 ? 5.555 34.972 -11.185 1.00 34.31 204 ARG A O 1
ATOM 1555 N N . ARG A 1 205 ? 5.996 32.888 -11.909 1.00 34.78 205 ARG A N 1
ATOM 1556 C CA . ARG A 1 205 ? 5.088 32.887 -13.068 1.00 34.78 205 ARG A CA 1
ATOM 1557 C C . ARG A 1 205 ? 4.020 31.821 -12.839 1.00 34.78 205 ARG A C 1
ATOM 1559 O O . ARG A 1 205 ? 4.355 30.648 -12.696 1.00 34.78 205 ARG A O 1
ATOM 1566 N N . ASP A 1 206 ? 2.760 32.237 -12.798 1.00 38.03 206 ASP A N 1
ATOM 1567 C CA . ASP A 1 206 ? 1.610 31.333 -12.759 1.00 38.03 206 ASP A CA 1
ATOM 1568 C C . ASP A 1 206 ? 1.436 30.610 -14.111 1.00 38.03 206 ASP A C 1
ATOM 1570 O O . ASP A 1 206 ? 1.554 31.253 -15.161 1.00 38.03 206 ASP A O 1
ATOM 1574 N N . PRO A 1 207 ? 1.131 29.298 -14.134 1.00 39.22 207 PRO A N 1
ATOM 1575 C CA . PRO A 1 207 ? 0.726 28.607 -15.354 1.00 39.22 207 PRO A CA 1
ATOM 1576 C C . PRO A 1 207 ? -0.790 28.752 -15.638 1.00 39.22 207 PRO A C 1
ATOM 1578 O O . PRO A 1 207 ? -1.591 28.869 -14.708 1.00 39.22 207 PRO A O 1
ATOM 1581 N N . PRO A 1 208 ? -1.204 28.733 -16.922 1.00 37.06 208 PRO A N 1
ATOM 1582 C CA . PRO A 1 208 ? -2.568 29.036 -17.361 1.00 37.06 208 PRO A CA 1
ATOM 1583 C C . PRO A 1 208 ? -3.560 27.869 -17.145 1.00 37.06 208 PRO A C 1
ATOM 1585 O O . PRO A 1 208 ? -3.145 26.715 -17.016 1.00 37.06 208 PRO A O 1
ATOM 1588 N N . PRO A 1 209 ? -4.882 28.139 -17.132 1.00 38.22 209 PRO A N 1
ATOM 1589 C CA . PRO A 1 209 ? -5.910 27.147 -16.808 1.00 38.22 209 PRO A CA 1
ATOM 1590 C C . PRO A 1 209 ? -6.215 26.174 -17.963 1.00 38.22 209 PRO A C 1
ATOM 1592 O O . PRO A 1 209 ? -6.295 26.569 -19.125 1.00 38.22 209 PRO A O 1
ATOM 1595 N N . ALA A 1 210 ? -6.453 24.900 -17.626 1.00 41.28 210 ALA A N 1
ATOM 1596 C CA . ALA A 1 210 ? -6.830 23.836 -18.562 1.00 41.28 210 ALA A CA 1
ATOM 1597 C C . ALA A 1 210 ? -8.356 23.794 -18.857 1.00 41.28 210 ALA A C 1
ATOM 1599 O O . ALA A 1 210 ? -9.161 24.157 -17.992 1.00 41.28 210 ALA A O 1
ATOM 1600 N N . PRO A 1 211 ? -8.769 23.337 -20.060 1.00 38.38 211 PRO A N 1
ATOM 1601 C CA . PRO A 1 211 ? -10.149 23.397 -20.547 1.00 38.38 211 PRO A CA 1
ATOM 1602 C C . PRO A 1 211 ? -11.089 22.373 -19.887 1.00 38.38 211 PRO A C 1
ATOM 1604 O O . PRO A 1 211 ? -10.708 21.251 -19.554 1.00 38.38 211 PRO A O 1
ATOM 1607 N N . LYS A 1 212 ? -12.353 22.781 -19.720 1.00 43.25 212 LYS A N 1
ATOM 1608 C CA . LYS A 1 212 ? -13.451 22.015 -19.111 1.00 43.25 212 LYS A CA 1
ATOM 1609 C C . LYS A 1 212 ? -14.149 21.115 -20.135 1.00 43.25 212 LYS A C 1
ATOM 1611 O O . LYS A 1 212 ? -14.472 21.577 -21.223 1.00 43.25 212 LYS A O 1
ATOM 1616 N N . GLY A 1 213 ? -14.507 19.898 -19.718 1.00 40.75 213 GLY A N 1
ATOM 1617 C CA . GLY A 1 213 ? -15.567 19.116 -20.365 1.00 40.75 213 GLY A CA 1
ATOM 1618 C C . GLY A 1 213 ? -15.412 17.600 -20.248 1.00 40.75 213 GLY A C 1
ATOM 1619 O O . GLY A 1 213 ? -14.992 16.954 -21.200 1.00 40.75 213 GLY A O 1
ATOM 1620 N N . ARG A 1 214 ? -15.798 17.006 -19.113 1.00 39.22 214 ARG A N 1
ATOM 1621 C CA . ARG A 1 214 ? -16.140 15.575 -19.027 1.00 39.22 214 ARG A CA 1
ATOM 1622 C C . ARG A 1 214 ? -17.439 15.430 -18.242 1.00 39.22 214 ARG A C 1
ATOM 1624 O O . ARG A 1 214 ? -17.521 15.882 -17.105 1.00 39.22 214 ARG A O 1
ATOM 1631 N N . VAL A 1 215 ? -18.448 14.835 -18.877 1.00 45.78 215 VAL A N 1
ATOM 1632 C CA . VAL A 1 215 ? -19.711 14.450 -18.234 1.00 45.78 215 VAL A CA 1
ATOM 1633 C C . VAL A 1 215 ? -19.423 13.293 -17.272 1.00 45.78 215 VAL A C 1
ATOM 1635 O O . VAL A 1 215 ? -18.772 12.316 -17.653 1.00 45.78 215 VAL A O 1
ATOM 1638 N N . SER A 1 216 ? -19.860 13.447 -16.020 1.00 42.66 216 SER A N 1
ATOM 1639 C CA . SER A 1 216 ? -19.709 12.459 -14.947 1.00 42.66 216 SER A CA 1
ATOM 1640 C C . SER A 1 216 ? -20.574 11.233 -15.224 1.00 42.66 216 SER A C 1
ATOM 1642 O O . SER A 1 216 ? -21.745 11.376 -15.555 1.00 42.66 216 SER A O 1
ATOM 1644 N N . VAL A 1 217 ? -19.994 10.046 -15.060 1.00 43.53 217 VAL A N 1
ATOM 1645 C CA . VAL A 1 217 ? -20.725 8.769 -14.987 1.00 43.53 217 VAL A CA 1
ATOM 1646 C C . VAL A 1 217 ? -21.339 8.669 -13.584 1.00 43.53 217 VAL A C 1
ATOM 1648 O O . VAL A 1 217 ? -20.711 9.148 -12.634 1.00 43.53 217 VAL A O 1
ATOM 1651 N N . MET A 1 218 ? -22.564 8.152 -13.459 1.00 45.56 218 MET A N 1
ATOM 1652 C CA . MET A 1 218 ? -23.259 8.023 -12.169 1.00 45.56 218 MET A CA 1
ATOM 1653 C C . MET A 1 218 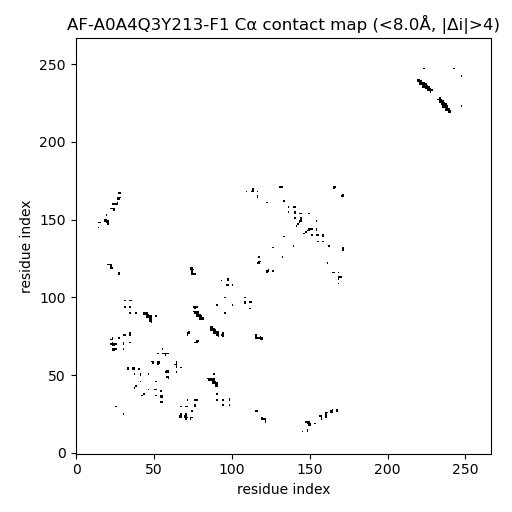? -22.957 6.680 -11.488 1.00 45.56 218 MET A C 1
ATOM 1655 O O . MET A 1 218 ? -22.291 5.810 -12.044 1.00 45.56 218 MET A O 1
ATOM 1659 N N . ASP A 1 219 ? -23.402 6.543 -10.241 1.00 38.50 219 ASP A N 1
ATOM 1660 C CA . ASP A 1 219 ? -23.144 5.371 -9.409 1.00 38.50 219 ASP A CA 1
ATOM 1661 C C . ASP A 1 219 ? -23.806 4.105 -9.991 1.00 38.50 219 ASP A C 1
ATOM 1663 O O . ASP A 1 219 ? -24.973 4.131 -10.383 1.00 38.50 219 ASP A O 1
ATOM 1667 N N . GLY A 1 220 ? -23.047 3.009 -10.085 1.00 44.41 220 GLY A N 1
ATOM 1668 C CA . GLY A 1 220 ? -23.478 1.735 -10.686 1.00 44.41 220 GLY A CA 1
ATOM 1669 C C . GLY A 1 220 ? -23.254 1.576 -12.200 1.00 44.41 220 GLY A C 1
ATOM 1670 O O . GLY A 1 220 ? -23.586 0.530 -12.756 1.00 44.41 220 GLY A O 1
ATOM 1671 N N . GLU A 1 221 ? -22.674 2.567 -12.878 1.00 41.69 221 GLU A N 1
ATOM 1672 C CA . GLU A 1 221 ? -22.401 2.531 -14.320 1.00 41.69 221 GLU A CA 1
ATOM 1673 C C . GLU A 1 221 ? -20.932 2.183 -14.624 1.00 41.69 221 GLU A C 1
ATOM 1675 O O . GLU A 1 221 ? -20.001 2.843 -14.153 1.00 41.69 221 GLU A O 1
ATOM 1680 N N . ARG A 1 222 ? -20.700 1.172 -15.471 1.00 50.25 222 ARG A N 1
ATOM 1681 C CA . ARG A 1 222 ? -19.367 0.831 -15.995 1.00 50.25 222 ARG A CA 1
ATOM 1682 C C . ARG A 1 222 ? -19.277 1.145 -17.483 1.00 50.25 222 ARG A C 1
ATOM 1684 O O . ARG A 1 222 ? -20.199 0.905 -18.261 1.00 50.25 222 ARG A O 1
ATOM 1691 N N . VAL A 1 223 ? -18.138 1.705 -17.885 1.00 53.03 223 VAL A N 1
ATOM 1692 C CA . VAL A 1 223 ? -17.837 1.983 -19.293 1.00 53.03 223 VAL A CA 1
ATOM 1693 C C . VAL A 1 223 ? -17.368 0.684 -19.930 1.00 53.03 223 VAL A C 1
ATOM 1695 O O . VAL A 1 223 ? -16.248 0.253 -19.681 1.00 53.03 223 VAL A O 1
ATOM 1698 N N . ALA A 1 224 ? -18.234 0.064 -20.726 1.00 52.19 224 ALA A N 1
ATOM 1699 C CA . ALA A 1 224 ? -17.945 -1.212 -21.373 1.00 52.19 224 ALA A CA 1
ATOM 1700 C C . ALA A 1 224 ? -17.060 -1.037 -22.618 1.00 52.19 224 ALA A C 1
ATOM 1702 O O . ALA A 1 224 ? -16.311 -1.936 -22.981 1.00 52.19 224 ALA A O 1
ATOM 1703 N N . PHE A 1 225 ? -17.128 0.126 -23.277 1.00 47.41 225 PHE A N 1
ATOM 1704 C CA . PHE A 1 225 ? -16.411 0.367 -24.526 1.00 47.41 225 PHE A CA 1
ATOM 1705 C C . PHE A 1 225 ? -16.154 1.859 -24.764 1.00 47.41 225 PHE A C 1
ATOM 1707 O O . PHE A 1 225 ? -16.988 2.711 -24.439 1.00 47.41 225 PHE A O 1
ATOM 1714 N N . THR A 1 226 ? -14.996 2.195 -25.334 1.00 50.22 226 THR A N 1
ATOM 1715 C CA . THR A 1 226 ? -14.682 3.545 -25.823 1.00 50.22 226 THR A CA 1
ATOM 1716 C C . THR A 1 226 ? -13.838 3.428 -27.087 1.00 50.22 226 THR A C 1
ATOM 1718 O O . THR A 1 226 ? -12.691 2.997 -27.021 1.00 50.22 226 THR A O 1
ATOM 1721 N N . GLU A 1 227 ? -14.406 3.817 -28.228 1.00 47.66 227 GLU A N 1
ATOM 1722 C CA . GLU A 1 227 ? -13.713 3.864 -29.522 1.00 47.66 227 GLU A CA 1
ATOM 1723 C C . GLU A 1 227 ? -13.760 5.299 -30.053 1.00 47.66 227 GLU A C 1
ATOM 1725 O O . GLU A 1 227 ? -14.801 5.966 -30.022 1.00 47.66 227 GLU A O 1
ATOM 1730 N N . GLU A 1 228 ? -12.606 5.786 -30.498 1.00 50.59 228 GLU A N 1
ATOM 1731 C CA . GLU A 1 228 ? -12.433 7.107 -31.094 1.00 50.59 228 GLU A CA 1
ATOM 1732 C C . GLU A 1 228 ? -12.287 6.919 -32.605 1.00 50.59 228 GLU A C 1
ATOM 1734 O O . GLU A 1 228 ? -11.347 6.276 -33.066 1.00 50.59 228 GLU A O 1
ATOM 1739 N N . SER A 1 229 ? -13.244 7.428 -33.385 1.00 47.53 229 SER A N 1
ATOM 1740 C CA . SER A 1 229 ? -13.191 7.325 -34.853 1.00 47.53 229 SER A CA 1
ATOM 1741 C C . SER A 1 229 ? -12.508 8.537 -35.499 1.00 47.53 229 SER A C 1
ATOM 1743 O O . SER A 1 229 ? -11.870 8.388 -36.537 1.00 47.53 229 SER A O 1
ATOM 1745 N N . GLN A 1 230 ? -12.609 9.727 -34.894 1.00 43.94 230 GLN A N 1
ATOM 1746 C CA . GLN A 1 230 ? -11.936 10.969 -35.310 1.00 43.94 230 GLN A CA 1
ATOM 1747 C C . GLN A 1 230 ? -11.680 11.859 -34.079 1.00 43.94 230 GLN A C 1
ATOM 1749 O O . GLN A 1 230 ? -12.402 11.710 -33.089 1.00 43.94 230 GLN A O 1
ATOM 1754 N N . PRO A 1 231 ? -10.720 12.809 -34.122 1.00 40.75 231 PRO A N 1
ATOM 1755 C CA . PRO A 1 231 ? -10.409 13.672 -32.983 1.00 40.75 231 PRO A CA 1
ATOM 1756 C C . PRO A 1 231 ? -11.655 14.402 -32.471 1.00 40.75 231 PRO A C 1
ATOM 1758 O O . PRO A 1 231 ? -12.240 15.230 -33.169 1.00 40.75 231 PRO A O 1
ATOM 1761 N N . GLY A 1 232 ? -12.071 14.082 -31.246 1.00 45.41 232 GLY A N 1
ATOM 1762 C CA . GLY A 1 232 ? -13.239 14.690 -30.600 1.00 45.41 232 GLY A CA 1
ATOM 1763 C C . GLY A 1 232 ? -14.583 13.986 -30.836 1.00 45.41 232 GLY A C 1
ATOM 1764 O O . GLY A 1 232 ? -15.584 14.431 -30.277 1.00 45.41 232 GLY A O 1
ATOM 1765 N N . GLN A 1 233 ? -14.627 12.881 -31.589 1.00 43.81 233 GLN A N 1
ATOM 1766 C CA . GLN A 1 233 ? -15.811 12.023 -31.714 1.00 43.81 233 GLN A CA 1
ATOM 1767 C C . GLN A 1 233 ? -15.543 10.651 -31.095 1.00 43.81 233 GLN A C 1
ATOM 1769 O O . GLN A 1 233 ? -14.802 9.835 -31.645 1.00 43.81 233 GLN A O 1
ATOM 1774 N N . TYR A 1 234 ? -16.178 10.393 -29.952 1.00 50.47 234 TYR A N 1
ATOM 1775 C CA . TYR A 1 234 ? -16.075 9.124 -29.241 1.00 50.47 234 TYR A CA 1
ATOM 1776 C C . TYR A 1 234 ? -17.452 8.490 -29.065 1.00 50.47 234 TYR A C 1
ATOM 1778 O O . TYR A 1 234 ? -18.421 9.159 -28.701 1.00 50.47 234 TYR A O 1
ATOM 1786 N N . LEU A 1 235 ? -17.521 7.181 -29.298 1.00 48.31 235 LEU A N 1
ATOM 1787 C CA . LEU A 1 235 ? -18.675 6.372 -28.931 1.00 48.31 235 LEU A CA 1
ATOM 1788 C C . LEU A 1 235 ? -18.390 5.748 -27.564 1.00 48.31 235 LEU A C 1
ATOM 1790 O O . LEU A 1 235 ? -17.406 5.025 -27.399 1.00 48.31 235 LEU A O 1
ATOM 1794 N N . LYS A 1 236 ? -19.238 6.046 -26.577 1.00 54.94 236 LYS A N 1
ATOM 1795 C CA . LYS A 1 236 ? -19.116 5.527 -25.213 1.00 54.94 236 LYS A CA 1
ATOM 1796 C C . LYS A 1 236 ? -20.334 4.682 -24.887 1.00 54.94 236 LYS A C 1
ATOM 1798 O O . LYS A 1 236 ? -21.449 5.198 -24.882 1.00 54.94 236 LYS A O 1
ATOM 1803 N N . LEU A 1 237 ? -20.110 3.403 -24.604 1.00 52.28 237 LEU A N 1
ATOM 1804 C CA . LEU A 1 237 ? -21.171 2.480 -24.217 1.00 52.28 237 LEU A CA 1
ATOM 1805 C C . LEU A 1 237 ? -21.099 2.264 -22.705 1.00 52.28 237 LEU A C 1
ATOM 1807 O O . LEU A 1 237 ? -20.057 1.872 -22.174 1.00 52.28 237 LEU A O 1
ATOM 1811 N N . ILE A 1 238 ? -22.182 2.612 -22.016 1.00 54.22 238 ILE A N 1
ATOM 1812 C CA . ILE A 1 238 ? -22.285 2.583 -20.557 1.00 54.22 238 ILE A CA 1
ATOM 1813 C C . ILE A 1 238 ? -23.352 1.557 -20.196 1.00 54.22 238 ILE A C 1
ATOM 1815 O O . ILE A 1 238 ? -24.457 1.609 -20.733 1.00 54.22 238 ILE A O 1
ATOM 1819 N N . ALA A 1 239 ? -23.004 0.628 -19.313 1.00 54.19 239 ALA A N 1
ATOM 1820 C CA . ALA A 1 239 ? -23.894 -0.421 -18.842 1.00 54.19 239 ALA A CA 1
ATOM 1821 C C . ALA A 1 239 ? -24.047 -0.302 -17.314 1.00 54.19 239 ALA A C 1
ATOM 1823 O O . ALA A 1 239 ? -23.050 -0.101 -16.615 1.00 54.19 239 ALA A O 1
ATOM 1824 N N . SER A 1 240 ? -25.280 -0.390 -16.799 1.00 47.44 240 SER A N 1
ATOM 1825 C CA . SER A 1 240 ? -25.605 -0.320 -15.361 1.00 47.44 240 SER A CA 1
ATOM 1826 C C . SER A 1 240 ? -26.374 -1.554 -14.864 1.00 47.44 240 SER A C 1
ATOM 1828 O O . SER A 1 240 ? -27.264 -2.045 -15.556 1.00 47.44 240 SER A O 1
ATOM 1830 N N . GLY A 1 241 ? -25.976 -2.093 -13.700 1.00 59.34 241 GLY A N 1
ATOM 1831 C CA . GLY A 1 241 ? -26.512 -3.341 -13.120 1.00 59.34 241 GLY A CA 1
ATOM 1832 C C . GLY A 1 241 ? -25.458 -4.418 -12.804 1.00 59.34 241 GLY A C 1
ATOM 1833 O O . GLY A 1 241 ? -24.258 -4.190 -12.960 1.00 59.34 241 GLY A O 1
ATOM 1834 N N . GLU A 1 242 ? -25.905 -5.593 -12.340 1.00 47.00 242 GLU A N 1
ATOM 1835 C CA . GLU A 1 242 ? -25.061 -6.791 -12.203 1.00 47.00 242 GLU A CA 1
ATOM 1836 C C . GLU A 1 242 ? -24.803 -7.382 -13.596 1.00 47.00 242 GLU A C 1
ATOM 1838 O O . GLU A 1 242 ? -25.696 -7.965 -14.208 1.00 47.00 242 GLU A O 1
ATOM 1843 N N . PHE A 1 243 ? -23.592 -7.191 -14.118 1.00 58.16 243 PHE A N 1
ATOM 1844 C CA . PHE A 1 243 ? -23.144 -7.822 -15.360 1.00 58.16 243 PHE A CA 1
ATOM 1845 C C . PHE A 1 243 ? -22.148 -8.920 -15.028 1.00 58.16 243 PHE A C 1
ATOM 1847 O O . PHE A 1 243 ? -21.167 -8.663 -14.326 1.00 58.16 243 PHE A O 1
ATOM 1854 N N . ASP A 1 244 ? -22.388 -10.116 -15.556 1.00 60.56 244 ASP A N 1
ATOM 1855 C CA . ASP A 1 244 ? -21.382 -11.167 -15.605 1.00 60.56 244 ASP A CA 1
ATOM 1856 C C . ASP A 1 244 ? -20.521 -11.035 -16.877 1.00 60.56 244 ASP A C 1
ATOM 1858 O O . ASP A 1 244 ? -20.868 -10.335 -17.838 1.00 60.56 244 ASP A O 1
ATOM 1862 N N . ASP A 1 245 ? -19.363 -11.696 -16.876 1.00 59.06 245 ASP A N 1
ATOM 1863 C CA . ASP A 1 245 ? -18.426 -11.659 -18.006 1.00 59.06 245 ASP A CA 1
ATOM 1864 C C . ASP A 1 245 ? -19.048 -12.237 -19.294 1.00 59.06 245 ASP A C 1
ATOM 1866 O O . ASP A 1 245 ? -18.719 -11.800 -20.397 1.00 59.06 245 ASP A O 1
ATOM 1870 N N . MET A 1 246 ? -20.015 -13.154 -19.167 1.00 63.72 246 MET A N 1
ATOM 1871 C CA . MET A 1 246 ? -20.694 -13.802 -20.294 1.00 63.72 246 MET A CA 1
ATOM 1872 C C . MET A 1 246 ? -21.650 -12.837 -21.023 1.00 63.72 246 MET A C 1
ATOM 1874 O O . MET A 1 246 ? -21.759 -12.857 -22.251 1.00 63.72 246 MET A O 1
ATOM 1878 N N . MET A 1 247 ? -22.318 -11.941 -20.291 1.00 59.97 247 MET A N 1
ATOM 1879 C CA . MET A 1 247 ? -23.178 -10.894 -20.843 1.00 59.97 247 MET A CA 1
ATOM 1880 C C . MET A 1 247 ? -22.379 -9.781 -21.527 1.00 59.97 247 MET A C 1
ATOM 1882 O O . MET A 1 247 ? -22.829 -9.249 -22.546 1.00 59.97 247 MET A O 1
ATOM 1886 N N . LEU A 1 248 ? -21.200 -9.436 -21.000 1.00 65.81 248 LEU A N 1
ATOM 1887 C CA . LEU A 1 248 ? -20.289 -8.479 -21.636 1.00 65.81 248 LEU A CA 1
ATOM 1888 C C . LEU A 1 248 ? -19.772 -9.014 -22.979 1.00 65.81 248 LEU A C 1
ATOM 1890 O O . LEU A 1 248 ? -19.809 -8.291 -23.978 1.00 65.81 248 LEU A O 1
ATOM 1894 N N . GLU A 1 249 ? -19.393 -10.293 -23.032 1.00 67.94 249 GLU A N 1
ATOM 1895 C CA . GLU A 1 249 ? -18.965 -10.963 -24.265 1.00 67.94 249 GLU A CA 1
ATOM 1896 C C . GLU A 1 249 ? -20.111 -11.047 -25.296 1.00 67.94 249 GLU A C 1
ATOM 1898 O O . GLU A 1 249 ? -19.936 -10.712 -26.471 1.00 67.94 249 GLU A O 1
ATOM 1903 N N . ALA A 1 250 ? -21.332 -11.372 -24.854 1.00 68.88 250 ALA A N 1
ATOM 1904 C CA . ALA A 1 250 ? -22.515 -11.388 -25.718 1.00 68.88 250 ALA A CA 1
ATOM 1905 C C . ALA A 1 250 ? -22.859 -10.001 -26.301 1.00 68.88 250 ALA A C 1
ATOM 1907 O O . ALA A 1 250 ? -23.300 -9.902 -27.455 1.00 68.88 250 ALA A O 1
ATOM 1908 N N . LEU A 1 251 ? -22.649 -8.927 -25.531 1.00 67.88 251 LEU A N 1
ATOM 1909 C CA . LEU A 1 251 ? -22.856 -7.547 -25.972 1.00 67.88 251 LEU A CA 1
ATOM 1910 C C . LEU A 1 251 ? -21.814 -7.132 -27.019 1.00 67.88 251 LEU A C 1
ATOM 1912 O O . LEU A 1 251 ? -22.169 -6.536 -28.041 1.00 67.88 251 LEU A O 1
ATOM 1916 N N . GLU A 1 252 ? -20.547 -7.489 -26.809 1.00 68.25 252 GLU A N 1
ATOM 1917 C CA . GLU A 1 252 ? -19.472 -7.245 -27.772 1.00 68.25 252 GLU A CA 1
ATOM 1918 C C . GLU A 1 252 ? -19.756 -7.956 -29.107 1.00 68.25 252 GLU A C 1
ATOM 1920 O O . GLU A 1 252 ? -19.688 -7.355 -30.187 1.00 68.25 252 GLU A O 1
ATOM 1925 N N . ASP A 1 253 ? -20.187 -9.213 -29.038 1.00 73.75 253 ASP A N 1
ATOM 1926 C CA . ASP A 1 253 ? -20.578 -10.001 -30.201 1.00 73.75 253 ASP A CA 1
ATOM 1927 C C . ASP A 1 253 ? -21.834 -9.472 -30.904 1.00 73.75 253 ASP A C 1
ATOM 1929 O O . ASP A 1 253 ? -21.973 -9.586 -32.130 1.00 73.75 253 ASP A O 1
ATOM 1933 N N . PHE A 1 254 ? -22.778 -8.890 -30.163 1.00 73.31 254 PHE A N 1
ATOM 1934 C CA . PHE A 1 254 ? -23.940 -8.227 -30.746 1.00 73.31 254 PHE A CA 1
ATOM 1935 C C . PHE A 1 254 ? -23.522 -6.984 -31.541 1.00 73.31 254 PHE A C 1
ATOM 1937 O O . PHE A 1 254 ? -23.929 -6.829 -32.697 1.00 73.31 254 PHE A O 1
ATOM 1944 N N . VAL A 1 255 ? -22.653 -6.140 -30.979 1.00 72.94 255 VAL A N 1
ATOM 1945 C CA . VAL A 1 255 ? -22.145 -4.929 -31.646 1.00 72.94 255 VAL A CA 1
ATOM 1946 C C . VAL A 1 255 ? -21.338 -5.287 -32.899 1.00 72.94 255 VAL A C 1
ATOM 1948 O O . VAL A 1 255 ? -21.575 -4.712 -33.968 1.00 72.94 255 VAL A O 1
ATOM 1951 N N . LYS A 1 256 ? -20.463 -6.302 -32.830 1.00 73.88 256 LYS A N 1
ATOM 1952 C CA . LYS A 1 256 ? -19.728 -6.826 -33.999 1.00 73.88 256 LYS A CA 1
ATOM 1953 C C . LYS A 1 256 ? -20.677 -7.289 -35.110 1.00 73.88 256 LYS A C 1
ATOM 1955 O O . LYS A 1 256 ? -20.465 -6.977 -36.287 1.00 73.88 256 LYS A O 1
ATOM 1960 N N . ARG A 1 257 ? -21.763 -7.987 -34.755 1.00 72.00 257 ARG A N 1
ATOM 1961 C CA . ARG A 1 257 ? -22.783 -8.449 -35.713 1.00 72.00 257 ARG A CA 1
ATOM 1962 C C . ARG A 1 257 ? -23.574 -7.300 -36.345 1.00 72.00 257 ARG A C 1
ATOM 1964 O O . ARG A 1 257 ? -23.823 -7.349 -37.551 1.00 72.00 257 ARG A O 1
ATOM 1971 N N . GLN A 1 258 ? -23.923 -6.257 -35.591 1.00 70.00 258 GLN A N 1
ATOM 1972 C CA . GLN A 1 258 ? -24.599 -5.072 -36.140 1.00 70.00 258 GLN A CA 1
ATOM 1973 C C . GLN A 1 258 ? -23.695 -4.281 -37.094 1.00 70.00 258 GLN A C 1
ATOM 1975 O O . GLN A 1 258 ? -24.141 -3.880 -38.168 1.00 70.00 258 GLN A O 1
ATOM 1980 N N . ARG A 1 259 ? -22.400 -4.149 -36.778 1.00 67.94 259 ARG A N 1
ATOM 1981 C CA . ARG A 1 259 ? -21.408 -3.519 -37.667 1.00 67.94 259 ARG A CA 1
ATOM 1982 C C . ARG A 1 259 ? -21.291 -4.257 -39.004 1.00 67.94 259 ARG A C 1
ATOM 1984 O O . ARG A 1 259 ? -21.276 -3.626 -40.057 1.00 67.94 259 ARG A O 1
ATOM 1991 N N . LYS A 1 260 ? -21.290 -5.595 -38.975 1.00 70.88 260 LYS A N 1
ATOM 1992 C CA . LYS A 1 260 ? -21.273 -6.428 -40.189 1.00 70.88 260 LYS A CA 1
ATOM 1993 C C . LYS A 1 260 ? -22.541 -6.260 -41.038 1.00 70.88 260 LYS A C 1
ATOM 1995 O O . LYS A 1 260 ? -22.454 -6.286 -42.261 1.00 70.88 260 LYS A O 1
ATOM 2000 N N . ARG A 1 261 ? -23.707 -6.056 -40.412 1.00 65.06 261 ARG A N 1
ATOM 2001 C CA . ARG A 1 261 ? -24.975 -5.786 -41.117 1.00 65.06 261 ARG A CA 1
ATOM 2002 C C . ARG A 1 261 ? -25.021 -4.392 -41.745 1.00 65.06 261 ARG A C 1
ATOM 2004 O O . ARG A 1 261 ? -25.455 -4.276 -42.883 1.00 65.06 261 ARG A O 1
ATOM 2011 N N . LEU A 1 262 ? -24.526 -3.369 -41.048 1.00 61.38 262 LEU A N 1
ATOM 2012 C CA . LEU A 1 262 ? -24.435 -1.997 -41.567 1.00 61.38 262 LEU A CA 1
ATOM 2013 C C . LEU A 1 262 ? -23.448 -1.869 -42.738 1.00 61.38 262 LEU A C 1
ATOM 2015 O O . LEU A 1 262 ? -23.694 -1.104 -43.663 1.00 61.38 262 LEU A O 1
ATOM 2019 N N . ALA A 1 263 ? -22.361 -2.646 -42.732 1.00 60.47 263 ALA A N 1
ATOM 2020 C CA . ALA A 1 263 ? -21.436 -2.720 -43.864 1.00 60.47 263 ALA A CA 1
ATOM 2021 C C . ALA A 1 263 ? -22.046 -3.441 -45.083 1.00 60.47 263 ALA A C 1
ATOM 2023 O O . ALA A 1 263 ? -21.723 -3.105 -46.217 1.00 60.47 263 ALA A O 1
ATOM 2024 N N . ALA A 1 264 ? -22.947 -4.404 -44.858 1.00 60.59 264 ALA A N 1
ATOM 2025 C CA . ALA A 1 264 ? -23.634 -5.140 -45.920 1.00 60.59 264 ALA A CA 1
ATOM 2026 C C . ALA A 1 264 ? -24.830 -4.382 -46.534 1.00 60.59 264 ALA A C 1
ATOM 2028 O O . ALA A 1 264 ? -25.301 -4.775 -47.592 1.00 60.59 264 ALA A O 1
ATOM 2029 N N . SER A 1 265 ? -25.323 -3.312 -45.897 1.00 55.41 265 SER A N 1
ATOM 2030 C CA . SER A 1 265 ? -26.422 -2.478 -46.413 1.00 55.41 265 SER A CA 1
ATOM 2031 C C . SER A 1 265 ? -25.955 -1.227 -47.172 1.00 55.41 265 SER A C 1
ATOM 2033 O O . SER A 1 265 ? -26.782 -0.385 -47.511 1.00 55.41 265 SER A O 1
ATOM 2035 N N . GLN A 1 266 ? -24.643 -1.060 -47.371 1.00 54.44 266 GLN A N 1
ATOM 2036 C CA . GLN A 1 266 ? -24.039 0.029 -48.156 1.00 54.44 266 GLN A CA 1
ATOM 2037 C C . GLN A 1 266 ? -23.487 -0.451 -49.514 1.00 54.44 266 GLN A C 1
ATOM 2039 O O . GLN A 1 266 ? -22.750 0.286 -50.168 1.00 54.44 266 GLN A O 1
ATOM 2044 N N . GLN A 1 267 ? -23.843 -1.671 -49.932 1.00 45.44 267 GLN A N 1
ATOM 2045 C CA . GL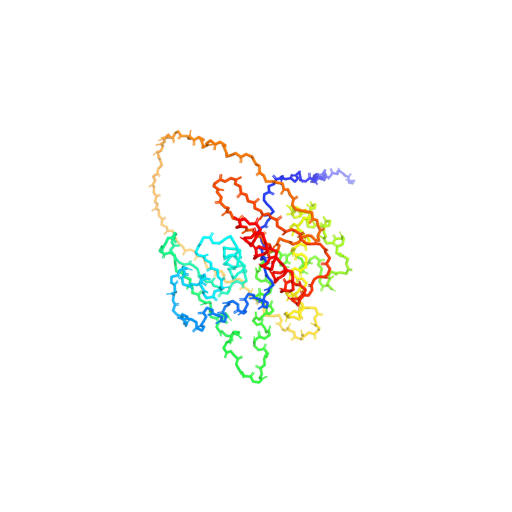N A 1 267 ? -23.616 -2.204 -51.279 1.00 45.44 267 GLN A CA 1
ATOM 2046 C C . GLN A 1 267 ? -24.934 -2.361 -52.029 1.00 45.44 267 GLN A C 1
ATOM 2048 O O . GLN A 1 267 ? -25.935 -2.733 -51.376 1.00 45.44 267 GLN A O 1
#

Solvent-accessible surface area (backbone atoms only — not comparable to full-atom values): 16722 Å² total; per-residue (Å²): 132,89,87,80,83,85,80,82,79,83,72,86,76,80,74,70,97,55,83,46,70,81,69,52,78,58,28,55,66,62,41,48,51,39,52,42,37,30,35,76,74,57,51,81,52,74,34,52,45,58,57,48,22,49,40,61,75,28,54,80,83,39,67,67,37,52,42,50,53,49,19,30,42,40,40,52,35,38,49,76,46,78,58,82,94,67,19,27,35,26,66,28,70,68,37,51,51,54,71,68,63,80,62,89,76,49,65,65,46,49,53,51,42,40,52,34,57,45,51,29,70,56,42,43,51,50,47,70,76,31,72,88,51,83,89,45,68,70,61,52,36,49,45,30,34,73,76,64,40,26,46,74,68,60,25,51,52,43,51,55,31,49,50,55,22,36,60,76,38,41,66,80,51,96,67,96,73,84,81,81,78,84,76,87,83,83,83,82,87,86,88,85,89,83,89,88,88,84,88,85,90,82,83,92,78,87,82,83,89,81,89,89,88,79,87,81,81,60,94,68,55,44,78,78,45,79,52,72,84,50,98,92,45,70,54,74,46,73,51,72,72,97,75,56,75,69,58,54,51,52,49,52,52,48,52,54,51,51,53,56,51,59,62,62,69,76,110

Nearest PDB structures (foldseek):
  2fok-assembly1_A  TM=5.720E-01  e=1.886E-01  Planomicrobium okeanokoites
  6rbd-assembly1_l  TM=6.804E-01  e=1.023E+00  Saccharomyces cerevisiae S288C
  2fok-assembly2_B  TM=5.073E-01  e=2.565E-01  Planomicrobium okeanokoites
  4gyi-assembly1_A  TM=7.228E-01  e=4.762E+00  Thermochaetoides thermophila DSM 1495

Secondary structure (DSSP, 8-state):
----------PPPP---SPPPP--SS-HHHHHHHHHHHHHHHTTSPEEHHHHHHHTT--TT-HHHHHHHHHHHHHT-EEEESSGGG-EEEE-HHHHHHHH---S--HHHHHHHHHHHT-SHHHHHHHHH-TT--S-HHHHHHHHHHTS---HHHHHHHHHHHHHHHHHTTTTS--------------------------------PPPPPPP--PPPPTTEEEEEEEEEETTEEEEEEEES---HHHHHHHHHHHHHHHHHHHHT--

Sequence (267 aa):
MTDTKGSATSGPKRLKIGRSPAYPSIPLSAALEKARAQYEMEGRYPAPLQSAFRAWGYSDKSSGGRDVRASLRYFGLITIEGDGDLAKVQLTDDALRVILDDREDQTEKKAIIRRLALTPAAHKKLWTKYPEGIKSTATARHYLHFEEGFNPSAAEALIAEFQATADFAGLYQPDTMTVIQDAPAGGDDAADDGVGGDDESGTRRDPPPAPKGRVSVMDGERVAFTEESQPGQYLKLIASGEFDDMMLEALEDFVKRQRKRLAASQQ

Radius of gyration: 25.75 Å; Cα contacts (8 Å, |Δi|>4): 239; chains: 1; bounding box: 56×63×99 Å